Protein AF-A0A960N436-F1 (afdb_monomer_lite)

pLDDT: mean 83.99, std 10.86, range [55.31, 97.88]

Secondary structure (DSSP, 8-state):
--S-EEEEEPS--BEEEEESS-SEEEEEEEEEEEEEEEEEEEEEP--TT-TT-TTTTS-SSEEEEEESSTT-TT-EEEEEE-TTTS---TTSPEEEEEEEEEEEEEEEEEE--SSS-EEEEEEEEEEEETTEETTTT-EEEES----BTTB-GGGGSSSB-SSEEEPPHHHHHHHHHHHHHHHHHHHHHHHHHHHHHHHHHHHHHHHHHHHHHHHHHHHHHHHHHHHHHHHHHHHHHHHHHHHHHHHHHHHHHHHHHHHHHHHHHH--S-HHHHHHHHHHHHHHHHHHHHT-

Structure (mmCIF, N/CA/C/O backbone):
data_AF-A0A960N436-F1
#
_entry.id   AF-A0A960N436-F1
#
loop_
_atom_site.group_PDB
_atom_site.id
_atom_site.type_symbol
_atom_site.label_atom_id
_atom_site.label_alt_id
_atom_site.label_comp_id
_atom_site.label_asym_id
_atom_site.label_entity_id
_atom_site.label_seq_id
_atom_site.pdbx_PDB_ins_code
_atom_site.Cartn_x
_atom_site.Cartn_y
_atom_site.Cartn_z
_atom_site.occupancy
_atom_site.B_iso_or_equiv
_atom_site.auth_seq_id
_atom_site.auth_comp_id
_atom_site.auth_asym_id
_atom_site.auth_atom_id
_atom_site.pdbx_PDB_model_num
ATOM 1 N N . LEU A 1 1 ? -7.273 6.796 -1.783 1.00 55.31 1 LEU A N 1
ATOM 2 C CA . LEU A 1 1 ? -7.804 5.420 -1.661 1.00 55.31 1 LEU A CA 1
ATOM 3 C C . LEU A 1 1 ? -6.714 4.345 -1.768 1.00 55.31 1 LEU A C 1
ATOM 5 O O . LEU A 1 1 ? -7.020 3.203 -1.464 1.00 55.31 1 LEU A O 1
ATOM 9 N N . GLY A 1 2 ? -5.444 4.688 -2.039 1.00 67.06 2 GLY A N 1
ATOM 10 C CA . GLY A 1 2 ? -4.359 3.698 -2.063 1.00 67.06 2 GLY A CA 1
ATOM 11 C C . GLY A 1 2 ? -4.472 2.747 -3.259 1.00 67.06 2 GLY A C 1
ATOM 12 O O . GLY A 1 2 ? -5.394 2.869 -4.064 1.00 67.06 2 GLY A O 1
ATOM 13 N N . TYR A 1 3 ? -3.528 1.819 -3.397 1.00 71.56 3 TYR A N 1
ATOM 14 C CA . TYR A 1 3 ? -3.627 0.723 -4.365 1.00 71.56 3 TYR A CA 1
ATOM 15 C C . TYR A 1 3 ? -4.565 -0.393 -3.855 1.00 71.56 3 TYR A C 1
ATOM 17 O O . TYR A 1 3 ? -4.786 -0.498 -2.643 1.00 71.56 3 TYR A O 1
ATOM 25 N N . PRO A 1 4 ? -5.123 -1.232 -4.752 1.00 73.19 4 PRO A N 1
ATOM 26 C CA . PRO A 1 4 ? -6.010 -2.333 -4.383 1.00 73.19 4 PRO A CA 1
ATOM 27 C C . PRO A 1 4 ? -5.277 -3.436 -3.604 1.00 73.19 4 PRO A C 1
ATOM 29 O O . PRO A 1 4 ? -4.828 -4.428 -4.169 1.00 73.19 4 PRO A O 1
ATOM 32 N N . ALA A 1 5 ? -5.141 -3.260 -2.291 1.00 77.19 5 ALA A N 1
ATOM 33 C CA . ALA A 1 5 ? -4.488 -4.206 -1.391 1.00 77.19 5 ALA A CA 1
ATOM 34 C C . ALA A 1 5 ? -5.465 -5.288 -0.895 1.00 77.19 5 ALA A C 1
ATOM 36 O O . ALA A 1 5 ? -6.514 -4.973 -0.326 1.00 77.19 5 ALA A O 1
ATOM 37 N N . GLY A 1 6 ? -5.089 -6.551 -1.080 1.00 75.38 6 GLY A N 1
ATOM 38 C CA . GLY A 1 6 ? -5.735 -7.723 -0.496 1.00 75.38 6 GLY A CA 1
ATOM 39 C C . GLY A 1 6 ? -5.347 -7.949 0.970 1.00 75.38 6 GLY A C 1
ATOM 40 O O . GLY A 1 6 ? -4.659 -7.139 1.592 1.00 75.38 6 GLY A O 1
ATOM 41 N N . LEU A 1 7 ? -5.808 -9.065 1.539 1.00 76.12 7 LEU A N 1
ATOM 42 C CA . LEU A 1 7 ? -5.601 -9.402 2.957 1.00 76.12 7 LEU A CA 1
ATOM 43 C C . LEU A 1 7 ? -4.295 -10.160 3.228 1.00 76.12 7 LEU A C 1
ATOM 45 O O . LEU A 1 7 ? -3.805 -10.132 4.350 1.00 76.12 7 LEU A O 1
ATOM 49 N N . GLU A 1 8 ? -3.732 -10.823 2.218 1.00 83.56 8 GLU A N 1
ATOM 50 C CA . GLU A 1 8 ? -2.481 -11.571 2.351 1.00 83.56 8 GLU A CA 1
ATOM 51 C C . GLU A 1 8 ? -1.300 -10.608 2.536 1.00 83.56 8 GLU A C 1
ATOM 53 O O . GLU A 1 8 ? -1.118 -9.695 1.727 1.00 83.56 8 GLU A O 1
ATOM 58 N N . GLU A 1 9 ? -0.517 -10.799 3.601 1.00 86.44 9 GLU A N 1
ATOM 59 C CA . GLU A 1 9 ? 0.681 -10.000 3.877 1.00 86.44 9 GLU A CA 1
ATOM 60 C C . GLU A 1 9 ? 1.805 -10.312 2.885 1.00 86.44 9 GLU A C 1
ATOM 62 O O . GLU A 1 9 ? 2.036 -11.463 2.504 1.00 86.44 9 GLU A O 1
ATOM 67 N N . SER A 1 10 ? 2.532 -9.271 2.484 1.00 87.88 10 SER A N 1
ATOM 68 C CA . SER A 1 10 ? 3.677 -9.412 1.596 1.00 87.88 10 SER A CA 1
ATOM 69 C C . SER A 1 10 ? 4.912 -9.890 2.348 1.00 87.88 10 SER A C 1
ATOM 71 O O . SER A 1 10 ? 5.245 -9.399 3.427 1.00 87.88 10 SER A O 1
ATOM 73 N N . LYS A 1 11 ? 5.638 -10.821 1.728 1.00 88.50 11 LYS A N 1
ATOM 74 C CA . LYS A 1 11 ? 6.961 -11.272 2.186 1.00 88.50 11 LYS A CA 1
ATOM 75 C C . LYS A 1 11 ? 8.096 -10.436 1.587 1.00 88.50 11 LYS A C 1
ATOM 77 O O . LYS A 1 11 ? 9.244 -10.584 2.006 1.00 88.50 11 LYS A O 1
ATOM 82 N N . SER A 1 12 ? 7.786 -9.599 0.599 1.00 90.56 12 SER A N 1
ATOM 83 C CA . SER A 1 12 ? 8.724 -8.762 -0.138 1.00 90.56 12 SER A CA 1
ATOM 84 C C . SER A 1 12 ? 8.370 -7.280 0.016 1.00 90.56 12 SER A C 1
ATOM 86 O O . SER A 1 12 ? 7.228 -6.891 0.259 1.00 90.56 12 SER A O 1
ATOM 88 N N . LEU A 1 13 ? 9.379 -6.423 -0.100 1.00 90.25 13 LEU A N 1
ATOM 89 C CA . LEU A 1 13 ? 9.207 -4.970 -0.088 1.00 90.25 13 LEU A CA 1
ATOM 90 C C . LEU A 1 13 ? 9.101 -4.393 -1.506 1.00 90.25 13 LEU A C 1
ATOM 92 O O . LEU A 1 13 ? 8.595 -3.281 -1.665 1.00 90.25 13 LEU A O 1
ATOM 96 N N . GLY A 1 14 ? 9.561 -5.151 -2.504 1.00 92.38 14 GLY A N 1
ATOM 97 C CA . GLY A 1 14 ? 9.625 -4.773 -3.911 1.00 92.38 14 GLY A CA 1
ATOM 98 C C . GLY A 1 14 ? 11.051 -4.806 -4.460 1.00 92.38 14 GLY A C 1
ATOM 99 O O . GLY A 1 14 ? 11.935 -5.505 -3.944 1.00 92.38 14 GLY A O 1
ATOM 100 N N . TYR A 1 15 ? 11.289 -3.998 -5.487 1.00 94.25 15 TYR A N 1
ATOM 101 C CA . TYR A 1 15 ? 12.600 -3.755 -6.080 1.00 94.25 15 TYR A CA 1
ATOM 102 C C . TYR A 1 15 ? 13.159 -2.402 -5.644 1.00 94.25 15 TYR A C 1
ATOM 104 O O . TYR A 1 15 ? 12.448 -1.397 -5.606 1.00 94.25 15 TYR A O 1
ATOM 112 N N . ARG A 1 16 ? 14.464 -2.375 -5.360 1.00 93.44 16 ARG A N 1
ATOM 113 C CA . ARG A 1 16 ? 15.200 -1.162 -5.011 1.00 93.44 16 ARG A CA 1
ATOM 114 C C . ARG A 1 16 ? 16.545 -1.129 -5.716 1.00 93.44 16 ARG A C 1
ATOM 116 O O . ARG A 1 16 ? 17.299 -2.102 -5.690 1.00 93.44 16 ARG A O 1
ATOM 123 N N . CYS A 1 17 ? 16.857 0.025 -6.280 1.00 91.81 17 CYS A N 1
ATOM 124 C CA . CYS A 1 17 ? 18.164 0.371 -6.806 1.00 91.81 17 CYS A CA 1
ATOM 125 C C . CYS A 1 17 ? 18.813 1.398 -5.875 1.00 91.81 17 CYS A C 1
ATOM 127 O O . CYS A 1 17 ? 18.162 2.365 -5.483 1.00 91.81 17 CYS A O 1
ATOM 129 N N . ASP A 1 18 ? 20.092 1.211 -5.556 1.00 89.06 18 ASP A N 1
ATOM 130 C CA . ASP A 1 18 ? 20.911 2.190 -4.838 1.00 89.06 18 ASP A CA 1
ATOM 131 C C . ASP A 1 18 ? 22.285 2.261 -5.507 1.00 89.06 18 ASP A C 1
ATOM 133 O O . ASP A 1 18 ? 23.079 1.327 -5.415 1.00 89.06 18 ASP A O 1
ATOM 137 N N . SER A 1 19 ? 22.535 3.353 -6.228 1.00 86.31 19 SER A N 1
ATOM 138 C CA . SER A 1 19 ? 23.746 3.554 -7.013 1.00 86.31 19 SER A CA 1
ATOM 139 C C . SER A 1 19 ? 24.483 4.814 -6.589 1.00 86.31 19 SER A C 1
ATOM 141 O O . SER A 1 19 ? 23.977 5.923 -6.730 1.00 86.31 19 SER A O 1
ATOM 143 N N . LYS A 1 20 ? 25.736 4.691 -6.146 1.00 80.75 20 LYS A N 1
ATOM 144 C CA . LYS A 1 20 ? 26.499 5.847 -5.630 1.00 80.75 20 LYS A CA 1
ATOM 145 C C . LYS A 1 20 ? 27.031 6.804 -6.704 1.00 80.75 20 LYS A C 1
ATOM 147 O O . LYS A 1 20 ? 27.375 7.933 -6.371 1.00 80.75 20 LYS A O 1
ATOM 152 N N . LYS A 1 21 ? 27.181 6.349 -7.955 1.00 76.75 21 LYS A N 1
ATOM 153 C CA . LYS A 1 21 ? 27.898 7.089 -9.020 1.00 76.75 21 LYS A CA 1
ATOM 154 C C . LYS A 1 21 ? 27.211 7.075 -10.392 1.00 76.75 21 LYS A C 1
ATOM 156 O O . LYS A 1 21 ? 27.819 7.504 -11.368 1.00 76.75 21 LYS A O 1
ATOM 161 N N . ALA A 1 22 ? 25.983 6.574 -10.499 1.00 81.31 22 ALA A N 1
ATOM 162 C CA . ALA A 1 22 ? 25.308 6.464 -11.790 1.00 81.31 22 ALA A CA 1
A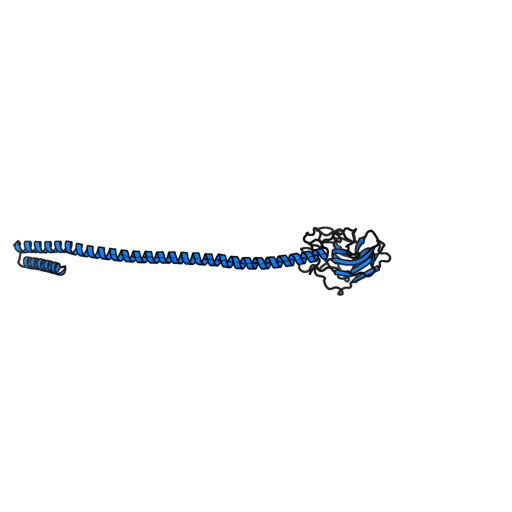TOM 163 C C . ALA A 1 22 ? 24.444 7.690 -12.105 1.00 81.31 22 ALA A C 1
ATOM 165 O O . ALA A 1 22 ? 23.738 8.206 -11.241 1.00 81.31 22 ALA A O 1
ATOM 166 N N . SER A 1 23 ? 24.481 8.140 -13.360 1.00 85.50 23 SER A N 1
ATOM 167 C CA . SER A 1 23 ? 23.589 9.180 -13.893 1.00 85.50 23 SER A CA 1
ATOM 168 C C . SER A 1 23 ? 22.214 8.631 -14.288 1.00 85.50 23 SER A C 1
ATOM 170 O O . SER A 1 23 ? 21.222 9.358 -14.225 1.00 85.50 23 SER A O 1
ATOM 172 N N . SER A 1 24 ? 22.154 7.350 -14.654 1.00 91.94 24 SER A N 1
ATOM 173 C CA . SER A 1 24 ? 20.933 6.622 -14.991 1.00 91.94 24 SER A CA 1
ATOM 174 C C . SER A 1 24 ? 21.062 5.155 -14.597 1.00 91.94 24 SER A C 1
ATOM 176 O O . SER A 1 24 ? 22.179 4.636 -14.523 1.00 91.94 24 SER A O 1
ATOM 178 N N . ARG A 1 25 ? 19.928 4.512 -14.317 1.00 94.75 25 ARG A N 1
ATOM 179 C CA . ARG A 1 25 ? 19.814 3.067 -14.090 1.00 94.75 25 ARG A CA 1
ATOM 180 C C . ARG A 1 25 ? 18.497 2.571 -14.651 1.00 94.75 25 ARG A C 1
ATOM 182 O O . ARG A 1 25 ? 17.498 3.292 -14.607 1.00 94.75 25 ARG A O 1
ATOM 189 N N . TRP A 1 26 ? 18.486 1.336 -15.136 1.00 95.69 26 TRP A N 1
ATOM 190 C CA . TRP A 1 26 ? 17.270 0.721 -15.649 1.00 95.69 26 TRP A CA 1
ATOM 191 C C . TRP A 1 26 ? 16.958 -0.635 -15.026 1.00 95.69 26 TRP A C 1
ATOM 193 O O . TRP A 1 26 ? 17.837 -1.381 -14.581 1.00 95.69 26 TRP A O 1
ATOM 203 N N . VAL A 1 27 ? 15.664 -0.942 -15.051 1.00 96.69 27 VAL A N 1
ATOM 204 C CA . VAL A 1 27 ? 15.090 -2.257 -14.784 1.00 96.69 27 VAL A CA 1
ATOM 205 C C . VAL A 1 27 ? 14.169 -2.632 -15.941 1.00 96.69 27 VAL A C 1
ATOM 207 O O . VAL A 1 27 ? 13.498 -1.779 -16.520 1.00 96.69 27 VAL A O 1
ATOM 210 N N . GLN A 1 28 ? 14.186 -3.898 -16.329 1.00 97.25 28 GLN A N 1
ATOM 211 C CA . GLN A 1 28 ? 13.532 -4.416 -17.519 1.00 97.25 28 GLN A CA 1
ATOM 212 C C . GLN A 1 28 ? 12.811 -5.721 -17.211 1.00 97.25 28 GLN A C 1
ATOM 214 O O . GLN A 1 28 ? 13.330 -6.585 -16.505 1.00 97.25 28 GLN A O 1
ATOM 219 N N . ILE A 1 29 ? 11.630 -5.865 -17.796 1.00 97.88 29 ILE A N 1
ATOM 220 C CA . ILE A 1 29 ? 10.798 -7.062 -17.741 1.00 97.88 29 ILE A CA 1
ATOM 221 C C . ILE A 1 29 ? 10.825 -7.706 -19.131 1.00 97.88 29 ILE A C 1
ATOM 223 O O . ILE A 1 29 ? 10.637 -7.021 -20.138 1.00 97.88 29 ILE A O 1
ATOM 227 N N . ASP A 1 30 ? 11.096 -9.009 -19.189 1.00 97.38 30 ASP A N 1
ATOM 228 C CA . ASP A 1 30 ? 10.956 -9.837 -20.393 1.00 97.38 30 ASP A CA 1
ATOM 229 C C . ASP A 1 30 ? 9.595 -10.539 -20.353 1.00 97.38 30 ASP A C 1
ATOM 231 O O . ASP A 1 30 ? 9.395 -11.432 -19.528 1.00 97.38 30 ASP A O 1
ATOM 235 N N . LEU A 1 31 ? 8.670 -10.141 -21.231 1.00 96.44 31 LEU A N 1
ATOM 236 C CA . LEU A 1 31 ? 7.335 -10.743 -21.344 1.00 96.44 31 LEU A CA 1
ATOM 237 C C . LEU A 1 31 ? 7.351 -12.117 -22.038 1.00 96.44 31 LEU A C 1
ATOM 239 O O . LEU A 1 31 ? 6.304 -12.748 -22.150 1.00 96.44 31 LEU A O 1
ATOM 243 N N . GLU A 1 32 ? 8.532 -12.596 -22.451 1.00 96.06 32 GLU A N 1
ATOM 244 C CA . GLU A 1 32 ? 8.818 -13.853 -23.164 1.00 96.06 32 GLU A CA 1
ATOM 245 C C . GLU A 1 32 ? 8.400 -13.859 -24.640 1.00 96.06 32 GLU A C 1
ATOM 247 O O . GLU A 1 32 ? 9.133 -14.397 -25.473 1.00 96.06 32 GLU A O 1
ATOM 252 N N . GLU A 1 33 ? 7.301 -13.193 -24.982 1.00 94.62 33 GLU A N 1
ATOM 253 C CA . GLU A 1 33 ? 6.805 -13.033 -26.350 1.00 94.62 33 GLU A CA 1
ATOM 254 C C . GLU A 1 33 ? 6.349 -11.594 -26.634 1.00 94.62 33 GLU A C 1
ATOM 256 O O . GLU A 1 33 ? 6.055 -10.826 -25.717 1.00 94.62 33 GLU A O 1
ATOM 261 N N . SER A 1 34 ? 6.328 -11.220 -27.915 1.00 95.94 34 SER A N 1
ATOM 262 C CA . SER A 1 34 ? 5.851 -9.909 -28.363 1.00 95.94 34 SER A CA 1
ATOM 263 C C . SER A 1 34 ? 4.329 -9.873 -28.356 1.00 95.94 34 SER A C 1
ATOM 265 O O . SER A 1 34 ? 3.677 -10.694 -29.004 1.00 95.94 34 SER A O 1
ATOM 267 N N . MET A 1 35 ? 3.755 -8.915 -27.636 1.00 95.88 35 MET A N 1
ATOM 268 C CA . MET A 1 35 ? 2.313 -8.842 -27.411 1.00 95.88 35 MET A CA 1
ATOM 269 C C . MET A 1 35 ? 1.824 -7.389 -27.342 1.00 95.88 35 MET A C 1
ATOM 271 O O . MET A 1 35 ? 2.628 -6.479 -27.113 1.00 95.88 35 MET A O 1
ATOM 275 N N . PRO A 1 36 ? 0.515 -7.140 -27.543 1.00 96.19 36 PRO A N 1
ATOM 276 C CA . PRO A 1 36 ? -0.057 -5.819 -27.321 1.00 96.19 36 PRO A CA 1
ATOM 277 C C . PRO A 1 36 ? -0.007 -5.444 -25.836 1.00 96.19 36 PRO A C 1
ATOM 279 O O . PRO A 1 36 ? -0.309 -6.260 -24.964 1.00 96.19 36 PRO A O 1
ATOM 282 N N . ILE A 1 37 ? 0.335 -4.190 -25.556 1.00 96.44 37 ILE A N 1
ATOM 283 C CA . ILE A 1 37 ? 0.424 -3.610 -24.216 1.00 96.44 37 ILE A CA 1
ATOM 284 C C . ILE A 1 37 ? -0.509 -2.403 -24.178 1.00 96.44 37 ILE A C 1
ATOM 286 O O . ILE A 1 37 ? -0.322 -1.441 -24.922 1.00 96.44 37 ILE A O 1
ATOM 290 N N . SER A 1 38 ? -1.521 -2.462 -23.315 1.00 94.81 38 SER A N 1
ATOM 291 C CA . SER A 1 38 ? -2.551 -1.428 -23.188 1.00 94.81 38 SER A CA 1
ATOM 292 C C . SER A 1 38 ? -2.274 -0.452 -22.050 1.00 94.81 38 SER A C 1
ATOM 294 O O . SER A 1 38 ? -2.711 0.697 -22.106 1.00 94.81 38 SER A O 1
ATOM 296 N N . GLU A 1 39 ? -1.578 -0.889 -20.998 1.00 94.81 39 GLU A N 1
ATOM 297 C CA . GLU A 1 39 ? -1.379 -0.080 -19.799 1.00 94.81 39 GLU A CA 1
ATOM 298 C C . GLU A 1 39 ? -0.162 -0.544 -18.990 1.00 94.81 39 GLU A C 1
ATOM 300 O O . GLU A 1 39 ? 0.114 -1.737 -18.872 1.00 94.81 39 GLU A O 1
ATOM 305 N N . ILE A 1 40 ? 0.553 0.406 -18.389 1.00 96.06 40 ILE A N 1
ATOM 306 C CA . ILE A 1 40 ? 1.612 0.135 -17.412 1.00 96.06 40 ILE A CA 1
ATOM 307 C C . ILE A 1 40 ? 1.256 0.815 -16.094 1.00 96.06 40 ILE A C 1
ATOM 309 O O . ILE A 1 40 ? 0.903 1.996 -16.065 1.00 96.06 40 ILE A O 1
ATOM 313 N N . ARG A 1 41 ? 1.385 0.080 -14.986 1.00 95.25 41 ARG A N 1
ATOM 314 C CA . ARG A 1 41 ? 1.192 0.610 -13.630 1.00 95.25 41 ARG A CA 1
ATOM 315 C C . ARG A 1 41 ? 2.476 0.513 -12.831 1.00 95.25 41 ARG A C 1
ATOM 317 O O . ARG A 1 41 ? 3.084 -0.551 -12.757 1.00 95.25 41 ARG A O 1
ATOM 324 N N . LEU A 1 42 ? 2.843 1.605 -12.174 1.00 94.62 42 LEU A N 1
ATOM 325 C CA . LEU A 1 42 ? 3.938 1.645 -11.211 1.00 94.62 42 LEU A CA 1
ATOM 326 C C . LEU A 1 42 ? 3.355 1.767 -9.805 1.00 94.62 42 LEU A C 1
ATOM 328 O O . LEU A 1 42 ? 2.627 2.719 -9.510 1.00 94.62 42 LEU A O 1
ATOM 332 N N . ILE A 1 43 ? 3.673 0.811 -8.937 1.00 93.00 43 ILE A N 1
ATOM 333 C CA . ILE A 1 43 ? 3.240 0.812 -7.540 1.00 93.00 43 ILE A CA 1
ATOM 334 C C . ILE A 1 43 ? 4.394 1.334 -6.675 1.00 93.00 43 ILE A C 1
ATOM 336 O O . ILE A 1 43 ? 5.467 0.721 -6.658 1.00 93.00 43 ILE A O 1
ATOM 340 N N . PRO A 1 44 ? 4.212 2.452 -5.949 1.00 92.06 44 PRO A N 1
ATOM 341 C CA . PRO A 1 44 ? 5.241 2.969 -5.056 1.00 92.06 44 PRO A CA 1
ATOM 342 C C . PRO A 1 44 ? 5.598 1.969 -3.956 1.00 92.06 44 PRO A C 1
ATOM 344 O O . PRO A 1 44 ? 4.717 1.317 -3.388 1.00 92.06 44 PRO A O 1
ATOM 347 N N . ALA A 1 45 ? 6.887 1.877 -3.629 1.00 90.56 45 ALA A N 1
ATOM 348 C CA . ALA A 1 45 ? 7.329 1.117 -2.470 1.00 90.56 45 ALA A CA 1
ATOM 349 C C . ALA A 1 45 ? 6.851 1.788 -1.173 1.00 90.56 45 ALA A C 1
ATOM 351 O O . ALA A 1 45 ? 6.991 2.991 -1.001 1.00 90.56 45 ALA A O 1
ATOM 352 N N . ASN A 1 46 ? 6.295 1.016 -0.243 1.00 86.94 46 ASN A N 1
ATOM 353 C CA . ASN A 1 46 ? 5.857 1.497 1.071 1.00 86.94 46 ASN A CA 1
ATOM 354 C C . ASN A 1 46 ? 6.276 0.509 2.174 1.00 86.94 46 ASN A C 1
ATOM 356 O O . ASN A 1 46 ? 5.418 -0.148 2.787 1.00 86.94 46 ASN A O 1
ATOM 360 N N . PRO A 1 47 ? 7.591 0.351 2.414 1.00 82.31 47 PRO A N 1
ATOM 361 C CA . PRO A 1 47 ? 8.072 -0.532 3.461 1.00 82.31 47 PRO A CA 1
ATOM 362 C C . PRO A 1 47 ? 7.617 -0.019 4.843 1.00 82.31 47 PRO A C 1
ATOM 364 O O . PRO A 1 47 ? 7.435 1.188 5.023 1.00 82.31 47 PRO A O 1
ATOM 367 N N . PRO A 1 48 ? 7.451 -0.896 5.852 1.00 72.19 48 PRO A N 1
ATOM 368 C CA . PRO A 1 48 ? 6.933 -0.515 7.173 1.00 72.19 48 PRO A CA 1
ATOM 369 C C . PRO A 1 48 ? 7.690 0.637 7.860 1.00 72.19 48 PRO A C 1
ATOM 371 O O . PRO A 1 48 ? 7.093 1.389 8.624 1.00 72.19 48 PRO A O 1
ATOM 374 N N . GLY A 1 49 ? 8.984 0.805 7.557 1.00 68.56 49 GLY A N 1
ATOM 375 C CA . GLY A 1 49 ? 9.831 1.880 8.081 1.00 68.56 49 GLY A CA 1
ATOM 376 C C . GLY A 1 49 ? 9.774 3.217 7.327 1.00 68.56 49 GLY A C 1
ATOM 377 O O . GLY A 1 49 ? 10.429 4.156 7.760 1.00 68.56 49 GLY A O 1
ATOM 378 N N . ALA A 1 50 ? 9.015 3.345 6.230 1.00 63.44 50 ALA A N 1
ATOM 379 C CA . ALA A 1 50 ? 8.982 4.559 5.393 1.00 63.44 50 ALA A CA 1
ATOM 380 C C . ALA A 1 50 ? 8.140 5.725 5.960 1.00 63.44 50 ALA A C 1
ATOM 382 O O . ALA A 1 50 ? 7.762 6.642 5.234 1.00 63.44 50 ALA A O 1
ATOM 383 N N . VAL A 1 51 ? 7.817 5.714 7.255 1.00 57.66 51 VAL A N 1
ATOM 384 C CA . VAL A 1 51 ? 7.094 6.815 7.913 1.00 57.66 51 VAL A CA 1
ATOM 385 C C . VAL A 1 51 ? 8.036 8.029 7.991 1.00 57.66 51 VAL A C 1
ATOM 387 O O . VAL A 1 51 ? 9.153 7.867 8.479 1.00 57.66 51 VAL A O 1
ATOM 390 N N . PRO A 1 52 ? 7.644 9.233 7.526 1.00 60.22 52 PRO A N 1
ATOM 391 C CA . PRO A 1 52 ? 6.276 9.708 7.297 1.00 60.22 52 PRO A CA 1
ATOM 392 C C . PRO A 1 52 ? 5.787 9.718 5.835 1.00 60.22 52 PRO A C 1
ATOM 394 O O . PRO A 1 52 ? 4.602 9.972 5.625 1.00 60.22 52 PRO A O 1
ATOM 397 N N . ASP A 1 53 ? 6.638 9.456 4.836 1.00 64.44 53 ASP A N 1
ATOM 398 C CA . ASP A 1 53 ? 6.282 9.556 3.410 1.00 64.44 53 ASP A CA 1
ATOM 399 C C . ASP A 1 53 ? 6.790 8.336 2.606 1.00 64.44 53 ASP A C 1
ATOM 401 O O . ASP A 1 53 ? 7.987 8.242 2.323 1.00 64.44 53 ASP A O 1
ATOM 405 N N . PRO A 1 54 ? 5.896 7.426 2.171 1.00 62.50 54 PRO A N 1
ATOM 406 C CA . PRO A 1 54 ? 6.262 6.260 1.368 1.00 62.50 54 PRO A CA 1
ATOM 407 C C . PRO A 1 54 ? 6.806 6.621 -0.024 1.00 62.50 54 PRO A C 1
ATOM 409 O O . PRO A 1 54 ? 7.406 5.786 -0.685 1.00 62.50 54 PRO A O 1
ATOM 412 N N . THR A 1 55 ? 6.658 7.867 -0.485 1.00 64.00 55 THR A N 1
ATOM 413 C CA . THR A 1 55 ? 7.131 8.282 -1.817 1.00 64.00 55 THR A CA 1
ATOM 414 C C . THR A 1 55 ? 8.587 8.719 -1.878 1.00 64.00 55 THR A C 1
ATOM 416 O O . THR A 1 55 ? 9.027 9.156 -2.941 1.00 64.00 55 THR A O 1
ATOM 419 N N . LEU A 1 56 ? 9.338 8.625 -0.774 1.00 70.19 56 LEU A N 1
ATOM 420 C CA . LEU A 1 56 ? 10.705 9.152 -0.704 1.00 70.19 56 LEU A CA 1
ATOM 421 C C . LEU A 1 56 ? 11.610 8.600 -1.819 1.00 70.19 56 LEU A C 1
ATOM 423 O O . LEU A 1 56 ? 12.415 9.341 -2.373 1.00 70.19 56 LEU A O 1
ATOM 427 N N . GLU A 1 57 ? 11.432 7.326 -2.172 1.00 83.06 57 GLU A N 1
ATOM 428 C CA . GLU A 1 57 ? 12.233 6.632 -3.186 1.00 83.06 57 GLU A CA 1
ATOM 429 C C . GLU A 1 57 ? 11.472 6.405 -4.507 1.00 83.06 57 GLU A C 1
ATOM 431 O O . GLU A 1 57 ? 11.968 5.710 -5.391 1.00 83.06 57 GLU A O 1
ATOM 436 N N . PHE A 1 58 ? 10.276 6.981 -4.688 1.00 90.06 58 PHE A N 1
ATOM 437 C CA . PHE A 1 58 ? 9.580 6.879 -5.974 1.00 90.06 58 PHE A CA 1
ATOM 438 C C . PHE A 1 58 ? 10.259 7.789 -7.016 1.00 90.06 58 PHE A C 1
ATOM 440 O O . PHE A 1 58 ? 10.464 8.979 -6.743 1.00 90.06 58 PHE A O 1
ATOM 447 N N . PRO A 1 59 ? 10.590 7.287 -8.222 1.00 90.50 59 PRO A N 1
ATOM 448 C CA . PRO A 1 59 ? 11.303 8.084 -9.213 1.00 90.50 59 PRO A CA 1
ATOM 449 C C . PRO A 1 59 ? 10.430 9.237 -9.735 1.00 90.50 59 PRO A C 1
ATOM 451 O O . PRO A 1 59 ? 9.302 9.034 -10.174 1.00 90.50 59 PRO A O 1
ATOM 454 N N . GLN A 1 60 ? 10.966 10.462 -9.728 1.00 88.50 60 GLN A N 1
ATOM 455 C CA . GLN A 1 60 ? 10.279 11.660 -10.253 1.00 88.50 60 GLN A CA 1
ATOM 456 C C . GLN A 1 60 ? 10.729 12.060 -11.665 1.00 88.50 60 GLN A C 1
ATOM 458 O O . GLN A 1 60 ? 10.175 12.983 -12.260 1.00 88.50 60 GLN A O 1
ATOM 463 N N . GLN A 1 61 ? 11.746 11.381 -12.193 1.00 91.56 61 GLN A N 1
ATOM 464 C CA . GLN A 1 61 ? 12.225 11.519 -13.561 1.00 91.56 61 GLN A CA 1
ATOM 465 C C . GLN A 1 61 ? 12.554 10.135 -14.091 1.00 91.56 61 GLN A C 1
ATOM 467 O O . GLN A 1 61 ? 13.469 9.468 -13.607 1.00 91.56 61 GLN A O 1
ATOM 472 N N . PHE A 1 62 ? 11.782 9.693 -15.069 1.00 94.94 62 PHE A N 1
ATOM 473 C CA . PHE A 1 62 ? 11.968 8.386 -15.669 1.00 94.94 62 PHE A CA 1
ATOM 474 C C . PHE A 1 62 ? 11.316 8.334 -17.040 1.00 94.94 62 PHE A C 1
ATOM 476 O O . PHE A 1 62 ? 10.490 9.175 -17.411 1.00 94.94 62 PHE A O 1
ATOM 483 N N . ARG A 1 63 ? 11.673 7.302 -17.786 1.00 96.12 63 ARG A N 1
ATOM 484 C CA . ARG A 1 63 ? 11.006 6.938 -19.026 1.00 96.12 63 ARG A CA 1
ATOM 485 C C . ARG A 1 63 ? 10.729 5.449 -19.057 1.00 96.12 63 ARG A C 1
ATOM 487 O O . ARG A 1 63 ? 11.477 4.670 -18.468 1.00 96.12 63 ARG A O 1
ATOM 494 N N . VAL A 1 64 ? 9.653 5.085 -19.735 1.00 97.19 64 VAL A N 1
ATOM 495 C CA . VAL A 1 64 ? 9.306 3.695 -20.007 1.00 97.19 64 VAL A CA 1
ATOM 496 C C . VAL A 1 64 ? 9.356 3.479 -21.506 1.00 97.19 64 VAL A C 1
ATOM 498 O O . VAL A 1 64 ? 8.857 4.299 -22.279 1.00 97.19 64 VAL A O 1
ATOM 501 N N . GLU A 1 65 ? 9.991 2.386 -21.892 1.00 97.25 65 GLU A N 1
ATOM 502 C CA . GLU A 1 65 ? 10.270 2.018 -23.271 1.00 97.25 65 GLU A CA 1
ATOM 503 C C . GLU A 1 65 ? 9.821 0.587 -23.530 1.00 97.25 65 GLU A C 1
ATOM 505 O O . GLU A 1 65 ? 9.964 -0.277 -22.658 1.00 97.25 65 GLU A O 1
ATOM 510 N N . ILE A 1 66 ? 9.304 0.348 -24.733 1.00 97.06 66 ILE A N 1
ATOM 511 C CA . ILE A 1 66 ? 8.889 -0.972 -25.203 1.00 97.06 66 ILE A CA 1
ATOM 512 C C . ILE A 1 66 ? 9.740 -1.351 -26.417 1.00 97.06 66 ILE A C 1
ATOM 514 O O . ILE A 1 66 ? 9.979 -0.526 -27.293 1.00 97.06 66 ILE A O 1
ATOM 518 N N . SER A 1 67 ? 10.224 -2.588 -26.480 1.00 96.38 67 SER A N 1
ATOM 519 C CA . SER A 1 67 ? 10.983 -3.093 -27.632 1.00 96.38 67 SER A CA 1
ATOM 520 C C . SER A 1 67 ? 10.787 -4.593 -27.810 1.00 96.38 67 SER A C 1
ATOM 522 O O . SER A 1 67 ? 10.503 -5.312 -26.857 1.00 96.38 67 SER A O 1
ATOM 524 N N . ASP A 1 68 ? 11.015 -5.096 -29.019 1.00 95.62 68 ASP A N 1
ATOM 525 C CA . ASP A 1 68 ? 11.135 -6.534 -29.282 1.00 95.62 68 ASP A CA 1
ATOM 526 C C . ASP A 1 68 ? 12.542 -7.083 -29.016 1.00 95.62 68 ASP A C 1
ATOM 528 O O . ASP A 1 68 ? 12.737 -8.296 -28.944 1.00 95.62 68 ASP A O 1
ATOM 532 N N . SER A 1 69 ? 13.537 -6.207 -28.846 1.00 93.62 69 SER A N 1
ATOM 533 C CA . SER A 1 69 ? 14.925 -6.605 -28.610 1.00 93.62 69 SER A CA 1
ATOM 534 C C . SER A 1 69 ? 15.352 -6.363 -27.155 1.00 93.62 69 SER A C 1
ATOM 536 O O . SER A 1 69 ? 15.091 -5.291 -26.606 1.00 93.62 69 SER A O 1
ATOM 538 N N . PRO A 1 70 ? 16.079 -7.305 -26.519 1.00 92.62 70 PRO A N 1
ATOM 539 C CA . PRO A 1 70 ? 16.483 -7.185 -25.114 1.00 92.62 70 PRO A CA 1
ATOM 540 C C . PRO A 1 70 ? 17.451 -6.027 -24.851 1.00 92.62 70 PRO A C 1
ATOM 542 O O . PRO A 1 70 ? 17.555 -5.555 -23.719 1.00 92.62 70 PRO A O 1
ATOM 545 N N . ASP A 1 71 ? 18.169 -5.580 -25.878 1.00 91.38 71 ASP A N 1
ATOM 546 C CA . ASP A 1 71 ? 19.095 -4.454 -25.831 1.00 91.38 71 ASP A CA 1
ATOM 547 C C . ASP A 1 71 ? 18.431 -3.105 -26.150 1.00 91.38 71 ASP A C 1
ATOM 549 O O . ASP A 1 71 ? 19.117 -2.087 -26.163 1.00 91.38 71 ASP A O 1
ATOM 553 N N . MET A 1 72 ? 17.103 -3.080 -26.328 1.00 90.88 72 MET A N 1
ATOM 554 C CA . MET A 1 72 ? 16.311 -1.877 -26.620 1.00 90.88 72 MET A CA 1
ATOM 555 C C . MET A 1 72 ? 16.690 -1.179 -27.934 1.00 90.88 72 MET A C 1
ATOM 557 O O . MET A 1 72 ? 16.507 0.029 -28.094 1.00 90.88 72 MET A O 1
ATOM 561 N N . ARG A 1 73 ? 17.184 -1.936 -28.923 1.00 85.38 73 ARG A N 1
ATOM 562 C CA . ARG A 1 73 ? 17.296 -1.427 -30.298 1.00 85.38 73 ARG A CA 1
ATOM 563 C C . ARG A 1 73 ? 15.902 -1.091 -30.824 1.00 85.38 73 ARG A C 1
ATOM 565 O O . ARG A 1 73 ? 15.008 -1.927 -30.757 1.00 85.38 73 ARG A O 1
ATOM 572 N N . GLN A 1 74 ? 15.744 0.119 -31.363 1.00 86.62 74 GLN A N 1
ATOM 573 C CA . GLN A 1 74 ? 14.467 0.623 -31.894 1.00 86.62 74 GLN A CA 1
ATOM 574 C C . GLN A 1 74 ? 13.331 0.623 -30.856 1.00 86.62 74 GLN A C 1
ATOM 576 O O . GLN A 1 74 ? 12.179 0.381 -31.195 1.00 86.62 74 GLN A O 1
ATOM 581 N N . ALA A 1 75 ? 13.659 0.859 -29.584 1.00 92.38 75 ALA A N 1
ATOM 582 C CA . ALA A 1 75 ? 12.649 0.966 -28.545 1.00 92.38 75 ALA A CA 1
ATOM 583 C C . ALA A 1 75 ? 11.704 2.153 -28.787 1.00 92.38 75 ALA A C 1
ATOM 585 O O . ALA A 1 75 ? 12.152 3.259 -29.105 1.00 92.38 75 ALA A O 1
ATOM 586 N N . ASP A 1 76 ? 10.408 1.918 -28.599 1.00 92.31 76 ASP A N 1
ATOM 587 C CA . ASP A 1 76 ? 9.374 2.942 -28.644 1.00 92.31 76 ASP A CA 1
ATOM 588 C C . ASP A 1 76 ? 9.187 3.555 -27.245 1.00 92.31 76 ASP A C 1
ATOM 590 O O . ASP A 1 76 ? 8.867 2.841 -26.281 1.00 92.31 76 ASP A O 1
ATOM 594 N N . PRO A 1 77 ? 9.429 4.865 -27.073 1.00 93.81 77 PRO A N 1
ATOM 595 C CA . PRO A 1 77 ? 9.252 5.519 -25.790 1.00 93.81 77 PRO A CA 1
ATOM 596 C C . PRO A 1 77 ? 7.786 5.854 -25.521 1.00 93.81 77 PRO A C 1
ATOM 598 O O . PRO A 1 77 ? 7.278 6.899 -25.923 1.00 93.81 77 PRO A O 1
ATOM 601 N N . VAL A 1 78 ? 7.138 4.998 -24.740 1.00 95.12 78 VAL A N 1
ATOM 602 C CA . VAL A 1 78 ? 5.709 5.104 -24.417 1.00 95.12 78 VAL A CA 1
ATOM 603 C C . VAL A 1 78 ? 5.398 6.055 -23.263 1.00 95.12 78 VAL A C 1
ATOM 605 O O . VAL A 1 78 ? 4.313 6.628 -23.205 1.00 95.12 78 VAL A O 1
ATOM 608 N N . VAL A 1 79 ? 6.342 6.258 -22.338 1.00 95.00 79 VAL A N 1
ATOM 609 C CA . VAL A 1 79 ? 6.176 7.186 -21.209 1.00 95.00 79 VAL A CA 1
ATOM 610 C C . VAL A 1 79 ? 7.453 7.986 -21.013 1.00 95.00 79 VAL A C 1
ATOM 612 O O . VAL A 1 79 ? 8.551 7.433 -20.975 1.00 95.00 79 VAL A O 1
ATOM 615 N N . LYS A 1 80 ? 7.313 9.297 -20.814 1.00 94.81 80 LYS A N 1
ATOM 616 C CA . LYS A 1 80 ? 8.400 10.176 -20.376 1.00 94.81 80 LYS A CA 1
ATOM 617 C C . LYS A 1 80 ? 7.880 11.127 -19.309 1.00 94.81 80 LYS A C 1
ATOM 619 O O . LYS A 1 80 ? 6.989 11.929 -19.577 1.00 94.81 80 LYS A O 1
ATOM 624 N N . VAL A 1 81 ? 8.464 11.040 -18.120 1.00 93.44 81 VAL A N 1
ATOM 625 C CA . VAL A 1 81 ? 8.154 11.896 -16.978 1.00 93.44 81 VAL A CA 1
ATOM 626 C C . VAL A 1 81 ? 9.362 12.764 -16.676 1.00 93.44 81 VAL A C 1
ATOM 628 O O . VAL A 1 81 ? 10.465 12.260 -16.450 1.00 93.44 81 VAL A O 1
ATOM 631 N N . VAL A 1 82 ? 9.145 14.076 -16.648 1.00 90.50 82 VAL A N 1
ATOM 632 C CA . VAL A 1 82 ? 10.151 15.050 -16.213 1.00 90.50 82 VAL A CA 1
ATOM 633 C C . VAL A 1 82 ? 9.865 15.547 -14.789 1.00 90.50 82 VAL A C 1
ATOM 635 O O . VAL A 1 82 ? 8.716 15.500 -14.341 1.00 90.50 82 VAL A O 1
ATOM 638 N N . PRO A 1 83 ? 10.874 16.068 -14.062 1.00 85.50 83 PRO A N 1
ATOM 639 C CA . PRO A 1 83 ? 10.671 16.555 -12.701 1.00 85.50 83 PRO A CA 1
ATOM 640 C C . PRO A 1 83 ? 9.579 17.621 -12.608 1.00 85.50 83 PRO A C 1
ATOM 642 O O . PRO A 1 83 ? 9.587 18.590 -13.368 1.00 85.50 83 PRO A O 1
ATOM 645 N N . GLY A 1 84 ? 8.677 17.452 -11.642 1.00 82.94 84 GLY A N 1
ATOM 646 C CA . GLY A 1 84 ? 7.539 18.343 -11.404 1.00 82.94 84 GLY A CA 1
ATOM 647 C C . GLY A 1 84 ? 6.296 18.038 -12.246 1.00 82.94 84 GLY A C 1
ATOM 648 O O . GLY A 1 84 ? 5.246 18.608 -11.971 1.00 82.94 84 GLY A O 1
ATOM 649 N N . GLN A 1 85 ? 6.379 17.131 -13.228 1.00 87.19 85 GLN A N 1
ATOM 650 C CA . GLN A 1 85 ? 5.226 16.737 -14.046 1.00 87.19 85 GLN A CA 1
ATOM 651 C C . GLN A 1 85 ? 4.261 15.817 -13.290 1.00 87.19 85 GLN A C 1
ATOM 653 O O . GLN A 1 85 ? 3.051 15.904 -13.485 1.00 87.19 85 GLN A O 1
ATOM 658 N N . LEU A 1 86 ? 4.789 14.938 -12.433 1.00 85.06 86 LEU A N 1
ATOM 659 C CA . LEU A 1 86 ? 3.983 14.075 -11.577 1.00 85.06 86 LEU A CA 1
ATOM 660 C C . LEU A 1 86 ? 4.025 14.566 -10.127 1.00 85.06 86 LEU A C 1
ATOM 662 O O . LEU A 1 86 ? 5.120 14.733 -9.578 1.00 85.06 86 LEU A O 1
ATOM 666 N N . PRO A 1 87 ? 2.863 14.764 -9.475 1.00 84.50 87 PRO A N 1
ATOM 667 C CA . PRO A 1 87 ? 2.831 14.934 -8.032 1.00 84.50 87 PRO A CA 1
ATOM 668 C C . PRO A 1 87 ? 3.300 13.643 -7.352 1.00 84.50 87 PRO A C 1
ATOM 670 O O . PRO A 1 87 ? 3.203 12.549 -7.912 1.00 84.50 87 PRO A O 1
ATOM 673 N N . LYS A 1 88 ? 3.777 13.759 -6.110 1.00 82.56 88 LYS A N 1
ATOM 674 C CA . LYS A 1 88 ? 4.120 12.590 -5.295 1.00 82.56 88 LYS A CA 1
ATOM 675 C C . LYS A 1 88 ? 2.899 11.661 -5.176 1.00 82.56 88 LYS A C 1
ATOM 677 O O . LYS A 1 88 ? 1.863 12.110 -4.683 1.00 82.56 88 LYS A O 1
ATOM 682 N N . PRO A 1 89 ? 2.994 10.381 -5.578 1.00 83.06 89 PRO A N 1
ATOM 683 C CA . PRO A 1 89 ? 1.817 9.516 -5.709 1.00 83.06 89 PRO A CA 1
ATOM 684 C C . PRO A 1 89 ? 1.205 9.055 -4.375 1.00 83.06 89 PRO A C 1
ATOM 686 O O . PRO A 1 89 ? 0.119 8.472 -4.347 1.00 83.06 89 PRO A O 1
ATOM 689 N N . GLY A 1 90 ? 1.871 9.308 -3.249 1.00 83.75 90 GLY A N 1
ATOM 690 C CA . GLY A 1 90 ? 1.549 8.711 -1.958 1.00 83.75 90 GLY A CA 1
ATOM 691 C C . GLY A 1 90 ? 1.594 7.184 -2.043 1.00 83.75 90 GLY A C 1
ATOM 692 O O . GLY A 1 90 ? 2.544 6.598 -2.549 1.00 83.75 90 GLY A O 1
ATOM 693 N N . ASN A 1 91 ? 0.508 6.553 -1.599 1.00 80.62 91 ASN A N 1
ATOM 694 C CA . ASN A 1 91 ? 0.281 5.110 -1.723 1.00 80.62 91 ASN A CA 1
ATOM 695 C C . ASN A 1 91 ? -0.546 4.730 -2.960 1.00 80.62 91 ASN A C 1
ATOM 697 O O . ASN A 1 91 ? -1.111 3.640 -2.994 1.00 80.62 91 ASN A O 1
ATOM 701 N N . ASN A 1 92 ? -0.724 5.625 -3.932 1.00 83.69 92 ASN A N 1
ATOM 702 C CA . ASN A 1 92 ? -1.548 5.332 -5.103 1.00 83.69 92 ASN A CA 1
ATOM 703 C C . ASN A 1 92 ? -0.689 4.761 -6.238 1.00 83.6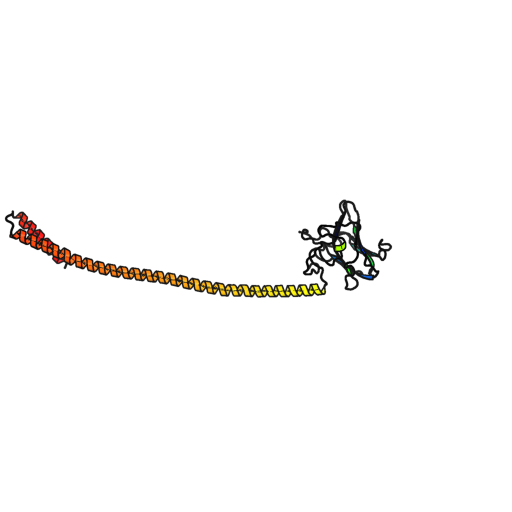9 92 ASN A C 1
ATOM 705 O O . ASN A 1 92 ? 0.462 5.154 -6.417 1.00 83.69 92 ASN A O 1
ATOM 709 N N . ALA A 1 93 ? -1.275 3.852 -7.016 1.00 88.75 93 ALA A N 1
ATOM 710 C CA . ALA A 1 93 ? -0.680 3.392 -8.263 1.00 88.75 93 ALA A CA 1
ATOM 711 C C . ALA A 1 93 ? -0.580 4.555 -9.262 1.00 88.75 93 ALA A C 1
ATOM 713 O O . ALA A 1 93 ? -1.530 5.328 -9.408 1.00 88.75 93 ALA A O 1
ATOM 714 N N . VAL A 1 94 ? 0.544 4.656 -9.970 1.00 91.19 94 VAL A N 1
ATOM 715 C CA . VAL A 1 94 ? 0.700 5.574 -11.104 1.00 91.19 94 VAL A CA 1
ATOM 716 C C . VAL A 1 94 ? 0.415 4.794 -12.377 1.00 91.19 94 VAL A C 1
ATOM 718 O O . VAL A 1 94 ? 1.097 3.812 -12.661 1.00 91.19 94 VAL A O 1
ATOM 721 N N . ILE A 1 95 ? -0.616 5.205 -13.110 1.00 92.19 95 ILE A N 1
ATOM 722 C CA . ILE A 1 95 ? -1.171 4.456 -14.239 1.00 92.19 95 ILE A CA 1
ATOM 723 C C . ILE A 1 95 ? -0.892 5.213 -15.536 1.00 92.19 95 ILE A C 1
ATOM 725 O O . ILE A 1 95 ? -1.194 6.403 -15.635 1.00 92.19 95 ILE A O 1
ATOM 729 N N . PHE A 1 96 ? -0.351 4.509 -16.527 1.00 93.25 96 PHE A N 1
ATOM 730 C CA . PHE A 1 96 ? -0.067 5.027 -17.860 1.00 93.25 96 PHE A CA 1
ATOM 731 C C . PHE A 1 96 ? -0.790 4.181 -18.912 1.00 93.25 96 PHE A C 1
ATOM 733 O O . PHE A 1 96 ? -0.349 3.066 -19.195 1.00 93.25 96 PHE A O 1
ATOM 740 N N . PRO A 1 97 ? -1.885 4.688 -19.501 1.00 92.88 97 PRO A N 1
ATOM 741 C CA . PRO A 1 97 ? -2.496 4.083 -20.679 1.00 92.88 97 PRO A CA 1
ATOM 742 C C . PRO A 1 97 ? -1.562 4.209 -21.886 1.00 92.88 97 PRO A C 1
ATOM 744 O O . PRO A 1 97 ? -0.996 5.278 -22.120 1.00 92.88 97 PRO A O 1
ATOM 747 N N . ILE A 1 98 ? -1.418 3.135 -22.659 1.00 93.12 98 ILE A N 1
ATOM 748 C CA . ILE A 1 98 ? -0.507 3.057 -23.805 1.00 93.12 98 ILE A CA 1
ATOM 749 C C . ILE A 1 98 ? -1.322 2.695 -25.046 1.00 93.12 98 ILE A C 1
ATOM 751 O O . ILE A 1 98 ? -1.583 1.519 -25.308 1.00 93.12 98 ILE A O 1
ATOM 755 N N . PRO A 1 99 ? -1.765 3.696 -25.820 1.00 83.00 99 PRO A N 1
ATOM 756 C CA . PRO A 1 99 ? -2.453 3.428 -27.069 1.00 83.00 99 PRO A CA 1
ATOM 757 C C . PRO A 1 99 ? -1.459 2.835 -28.076 1.00 83.00 99 PRO A C 1
ATOM 759 O O . PRO A 1 99 ? -0.458 3.464 -28.402 1.00 83.00 99 PRO A O 1
ATOM 762 N N . ASN A 1 100 ? -1.769 1.643 -28.592 1.00 87.62 100 ASN A N 1
ATOM 763 C CA . ASN A 1 100 ? -0.974 0.920 -29.596 1.00 87.62 100 ASN A CA 1
ATOM 764 C C . ASN A 1 100 ? 0.419 0.456 -29.130 1.00 87.62 100 ASN A C 1
ATOM 766 O O . ASN A 1 100 ? 1.316 0.301 -29.956 1.00 87.62 100 ASN A O 1
ATOM 770 N N . GLY A 1 101 ? 0.608 0.203 -27.831 1.00 92.75 101 GLY A N 1
ATOM 771 C CA . GLY A 1 101 ? 1.837 -0.419 -27.345 1.00 92.75 101 GLY A CA 1
ATOM 772 C C . GLY A 1 101 ? 1.973 -1.843 -27.882 1.00 92.75 101 GLY A C 1
ATOM 773 O O . GLY A 1 101 ? 1.033 -2.633 -27.795 1.00 92.75 101 GLY A O 1
ATOM 774 N N . TYR A 1 102 ? 3.137 -2.186 -28.425 1.00 95.00 102 TYR A N 1
ATOM 775 C CA . TYR A 1 102 ? 3.435 -3.544 -28.868 1.00 95.00 102 TYR A CA 1
ATOM 776 C C . TYR A 1 102 ? 4.913 -3.850 -28.657 1.00 95.00 102 TYR A C 1
ATOM 778 O O . TYR A 1 102 ? 5.778 -3.070 -29.053 1.00 95.00 102 TYR A O 1
ATOM 786 N N . GLY A 1 103 ? 5.200 -4.984 -28.026 1.00 95.62 103 GLY A N 1
ATOM 787 C CA . GLY A 1 103 ? 6.559 -5.490 -27.912 1.00 95.62 103 GLY A CA 1
ATOM 788 C C . GLY A 1 103 ? 6.706 -6.565 -26.847 1.00 95.62 103 GLY A C 1
ATOM 789 O O . GLY A 1 103 ? 5.732 -6.989 -26.226 1.00 95.62 103 GLY A O 1
ATOM 790 N N . ARG A 1 104 ? 7.943 -7.017 -26.642 1.00 96.56 104 ARG A N 1
ATOM 791 C CA . ARG A 1 104 ? 8.284 -8.094 -25.698 1.00 96.56 104 ARG A CA 1
ATOM 792 C C . ARG A 1 104 ? 8.942 -7.599 -24.415 1.00 96.56 104 ARG A C 1
ATOM 794 O O . ARG A 1 104 ? 8.755 -8.170 -23.346 1.00 96.56 104 ARG A O 1
ATOM 801 N N . TYR A 1 105 ? 9.774 -6.578 -24.513 1.00 97.62 105 TYR A N 1
ATOM 802 C CA . TYR A 1 105 ? 10.556 -6.059 -23.405 1.00 97.62 105 TYR A CA 1
ATOM 803 C C . TYR A 1 105 ? 10.007 -4.710 -22.989 1.00 97.62 105 TYR A C 1
ATOM 805 O O . TYR A 1 105 ? 9.824 -3.830 -23.826 1.00 97.62 105 TYR A O 1
ATOM 813 N N . VAL A 1 106 ? 9.815 -4.534 -21.686 1.00 97.62 106 VAL A N 1
ATOM 814 C CA . VAL A 1 106 ? 9.402 -3.260 -21.098 1.00 97.62 106 VAL A CA 1
ATOM 815 C C . VAL A 1 106 ? 10.492 -2.807 -20.142 1.00 97.62 106 VAL A C 1
ATOM 817 O O . VAL A 1 106 ? 10.804 -3.515 -19.184 1.00 97.62 106 VAL A O 1
ATOM 820 N N . ARG A 1 107 ? 11.099 -1.647 -20.400 1.00 97.69 107 ARG A N 1
ATOM 821 C CA . ARG A 1 107 ? 12.185 -1.094 -19.580 1.00 97.69 107 ARG A CA 1
ATOM 822 C C . ARG A 1 107 ? 11.762 0.220 -18.955 1.00 97.69 107 ARG A C 1
ATOM 824 O O . ARG A 1 107 ? 11.320 1.130 -19.646 1.00 97.69 107 ARG A O 1
ATOM 831 N N . LEU A 1 108 ? 11.960 0.314 -17.648 1.00 97.56 108 LEU A N 1
ATOM 832 C CA . LEU A 1 108 ? 11.925 1.552 -16.894 1.00 97.56 108 LEU A CA 1
ATOM 833 C C . LEU A 1 108 ? 13.360 2.049 -16.725 1.00 97.56 108 LEU A C 1
ATOM 835 O O . LEU A 1 108 ? 14.180 1.380 -16.095 1.00 97.56 108 LEU A O 1
ATOM 839 N N . THR A 1 109 ? 13.639 3.239 -17.242 1.00 96.19 109 THR A N 1
ATOM 840 C CA . THR A 1 109 ? 14.919 3.925 -17.065 1.00 96.19 109 THR A CA 1
ATOM 841 C C . THR A 1 109 ? 14.701 5.135 -16.171 1.00 96.19 109 THR A C 1
ATOM 843 O O . THR A 1 109 ? 13.924 6.031 -16.505 1.00 96.19 109 THR A O 1
ATOM 846 N N . VAL A 1 110 ? 15.383 5.159 -15.028 1.00 94.69 110 VAL A N 1
ATOM 847 C CA . VAL A 1 110 ? 15.372 6.281 -14.090 1.00 94.69 110 VAL A CA 1
ATOM 848 C C . VAL A 1 110 ? 16.635 7.096 -14.307 1.00 94.69 110 VAL A C 1
ATOM 850 O O . VAL A 1 110 ? 17.751 6.575 -14.281 1.00 94.69 110 VAL A O 1
ATOM 853 N N . GLU A 1 111 ? 16.444 8.390 -14.519 1.00 90.88 111 GLU A N 1
ATOM 854 C CA . GLU A 1 111 ? 17.516 9.349 -14.751 1.00 90.88 111 GLU A CA 1
ATOM 855 C C . GLU A 1 111 ? 17.522 10.365 -13.622 1.00 90.88 111 GLU A C 1
ATOM 857 O O . GLU A 1 111 ? 16.473 10.737 -13.091 1.00 90.88 111 GLU A O 1
ATOM 862 N N . ARG A 1 112 ? 18.705 10.860 -13.272 1.00 82.06 112 ARG A N 1
ATOM 863 C CA . ARG A 1 112 ? 18.836 11.883 -12.234 1.00 82.06 112 ARG A CA 1
ATOM 864 C C . ARG A 1 112 ? 19.274 13.220 -12.818 1.00 82.06 112 ARG A C 1
ATOM 866 O O . ARG A 1 112 ? 19.918 13.277 -13.861 1.00 82.06 112 ARG A O 1
ATOM 873 N N . ARG A 1 113 ? 18.977 14.297 -12.086 1.00 70.31 113 ARG A N 1
ATOM 874 C CA . ARG A 1 113 ? 19.278 15.676 -12.502 1.00 70.31 113 ARG A CA 1
ATOM 875 C C . ARG A 1 113 ? 20.610 16.240 -11.972 1.00 70.31 113 ARG A C 1
ATOM 877 O O . ARG A 1 113 ? 21.294 16.916 -12.726 1.00 70.31 113 ARG A O 1
ATOM 884 N N . ASN A 1 114 ? 20.985 15.993 -10.711 1.00 70.88 114 ASN A N 1
ATOM 885 C CA . ASN A 1 114 ? 22.078 16.716 -10.011 1.00 70.88 114 ASN A CA 1
ATOM 886 C C . ASN A 1 114 ? 23.039 15.773 -9.297 1.00 70.88 114 ASN A C 1
ATOM 888 O O . ASN A 1 114 ? 22.497 14.872 -8.704 1.00 70.88 114 ASN A O 1
ATOM 892 N N . GLU A 1 115 ? 24.361 16.027 -9.212 1.00 68.62 115 GLU A N 1
ATOM 893 C CA . GLU A 1 115 ? 25.390 15.547 -8.218 1.00 68.62 115 GLU A CA 1
ATOM 894 C C . GLU A 1 115 ? 24.965 14.553 -7.084 1.00 68.62 115 GLU A C 1
ATOM 896 O O . GLU A 1 115 ? 24.118 14.953 -6.299 1.00 68.62 115 GLU A O 1
ATOM 901 N N . GLY A 1 116 ? 25.467 13.302 -6.947 1.00 72.88 116 GLY A N 1
ATOM 902 C CA . GLY A 1 116 ? 25.116 12.390 -5.817 1.00 72.88 116 GLY A CA 1
ATOM 903 C C . GLY A 1 116 ? 24.634 10.947 -6.134 1.00 72.88 116 GLY A C 1
ATOM 904 O O . GLY A 1 116 ? 24.737 10.490 -7.274 1.00 72.88 116 GLY A O 1
ATOM 905 N N . PRO A 1 117 ? 24.118 10.204 -5.131 1.00 80.69 117 PRO A N 1
ATOM 906 C CA . PRO A 1 117 ? 23.574 8.861 -5.335 1.00 80.69 117 PRO A CA 1
ATOM 907 C C . PRO A 1 117 ? 22.243 8.892 -6.111 1.00 80.69 117 PRO A C 1
ATOM 909 O O . PRO A 1 117 ? 21.477 9.853 -6.021 1.00 80.69 117 PRO A O 1
ATOM 912 N N . LEU A 1 118 ? 21.978 7.841 -6.885 1.00 87.50 118 LEU A N 1
ATOM 913 C CA . LEU A 1 118 ? 20.703 7.548 -7.534 1.00 87.50 118 LEU A CA 1
ATOM 914 C C . LEU A 1 118 ? 20.077 6.347 -6.826 1.00 87.50 118 LEU A C 1
ATOM 916 O O . LEU A 1 118 ? 20.526 5.215 -7.014 1.00 87.50 118 LEU A O 1
ATOM 920 N N . SER A 1 119 ? 19.037 6.603 -6.039 1.00 88.94 119 SER A N 1
ATOM 921 C CA . SER A 1 119 ? 18.212 5.564 -5.437 1.00 88.94 119 SER A CA 1
ATOM 922 C C . SER A 1 119 ? 16.766 5.688 -5.897 1.00 88.94 119 SER A C 1
ATOM 924 O O . SER A 1 119 ? 16.234 6.790 -6.038 1.00 88.94 119 SER A O 1
ATOM 926 N N . PHE A 1 120 ? 16.140 4.546 -6.165 1.00 91.94 120 PHE A N 1
ATOM 927 C CA . PHE A 1 120 ? 14.704 4.471 -6.395 1.00 91.94 120 PHE A CA 1
ATOM 928 C C . PHE A 1 120 ? 14.169 3.094 -6.016 1.00 91.94 120 PHE A C 1
ATOM 930 O O . PHE A 1 120 ? 14.891 2.095 -6.079 1.00 91.94 120 PHE A O 1
ATOM 937 N N . ALA A 1 121 ? 12.894 3.042 -5.650 1.00 92.69 121 ALA A N 1
ATOM 938 C CA . ALA A 1 121 ? 12.217 1.819 -5.266 1.00 92.69 121 ALA A CA 1
ATOM 939 C C . ALA A 1 121 ? 10.787 1.772 -5.808 1.00 92.69 121 ALA A C 1
ATOM 941 O O . ALA A 1 121 ? 10.064 2.771 -5.831 1.00 92.69 121 ALA A O 1
ATOM 942 N N . LEU A 1 122 ? 10.376 0.575 -6.211 1.00 94.31 122 LEU A N 1
ATOM 943 C CA . LEU A 1 122 ? 9.015 0.250 -6.618 1.00 94.31 122 LEU A CA 1
ATOM 944 C C . LEU A 1 122 ? 8.583 -1.010 -5.882 1.00 94.31 122 LEU A C 1
ATOM 946 O O . LEU A 1 122 ? 9.362 -1.955 -5.777 1.00 94.31 122 LEU A O 1
ATOM 950 N N . ALA A 1 123 ? 7.347 -1.023 -5.388 1.00 93.75 123 ALA A N 1
ATOM 951 C CA . ALA A 1 123 ? 6.767 -2.245 -4.854 1.00 93.75 123 ALA A CA 1
ATOM 952 C C . ALA A 1 123 ? 6.519 -3.243 -5.985 1.00 93.75 123 ALA A C 1
ATOM 954 O O . ALA A 1 123 ? 6.900 -4.389 -5.858 1.00 93.75 123 ALA A O 1
ATOM 955 N N . GLU A 1 124 ? 5.939 -2.773 -7.091 1.00 95.19 124 GLU A N 1
ATOM 956 C CA . GLU A 1 124 ? 5.550 -3.597 -8.234 1.00 95.19 124 GLU A CA 1
ATOM 957 C C . GLU A 1 124 ? 5.520 -2.729 -9.507 1.00 95.19 124 GLU A C 1
ATOM 959 O O . GLU A 1 124 ? 5.187 -1.538 -9.459 1.00 95.19 124 GLU A O 1
ATOM 964 N N . MET A 1 125 ? 5.822 -3.329 -10.655 1.00 96.75 125 MET A N 1
ATOM 965 C CA . MET A 1 125 ? 5.562 -2.791 -11.988 1.00 96.75 125 MET A CA 1
ATOM 966 C C . MET A 1 125 ? 4.692 -3.779 -12.764 1.00 96.75 125 MET A C 1
ATOM 968 O O . MET A 1 125 ? 5.125 -4.868 -13.128 1.00 96.75 125 MET A O 1
ATOM 972 N N . GLN A 1 126 ? 3.456 -3.375 -13.040 1.00 96.06 126 GLN A N 1
ATOM 973 C CA . GLN A 1 126 ? 2.489 -4.198 -13.757 1.00 96.06 126 GLN A CA 1
ATOM 974 C C . GLN A 1 126 ? 2.430 -3.762 -15.217 1.00 96.06 126 GLN A C 1
ATOM 976 O O . GLN A 1 126 ? 2.399 -2.564 -15.512 1.00 96.06 126 GLN A O 1
ATOM 981 N N . VAL A 1 127 ? 2.372 -4.734 -16.120 1.00 96.69 127 VAL A N 1
ATOM 982 C CA . VAL A 1 127 ? 2.168 -4.508 -17.554 1.00 96.69 127 VAL A CA 1
ATOM 983 C C . VAL A 1 127 ? 0.889 -5.228 -17.925 1.00 96.69 127 VAL A C 1
ATOM 985 O O . VAL A 1 127 ? 0.769 -6.426 -17.680 1.00 96.69 127 VAL A O 1
ATOM 988 N N . PHE A 1 128 ? -0.072 -4.501 -18.475 1.00 94.00 128 PHE A N 1
ATOM 989 C CA . PHE A 1 128 ? -1.362 -5.044 -18.857 1.00 94.00 128 PHE A CA 1
ATOM 990 C C . PHE A 1 128 ? -1.460 -5.205 -20.368 1.00 94.00 128 PHE A C 1
ATOM 992 O O . PHE A 1 128 ? -1.113 -4.304 -21.134 1.00 94.00 128 PHE A O 1
ATOM 999 N N . SER A 1 129 ? -1.982 -6.361 -20.762 1.00 92.69 129 SER A N 1
ATOM 1000 C CA . SER A 1 129 ? -2.585 -6.578 -22.068 1.00 92.69 129 SER A CA 1
ATOM 1001 C C . SER A 1 129 ? -4.082 -6.728 -21.833 1.00 92.69 129 SER A C 1
ATOM 1003 O O . SER A 1 129 ? -4.513 -7.602 -21.075 1.00 92.69 129 SER A O 1
ATOM 1005 N N . GLU A 1 130 ? -4.868 -5.804 -22.380 1.00 86.62 130 GLU A N 1
ATOM 1006 C CA . GLU A 1 130 ? -6.294 -5.656 -22.073 1.00 86.62 130 GLU A CA 1
ATOM 1007 C C . GLU A 1 130 ? -6.549 -5.533 -20.558 1.00 86.62 130 GLU A C 1
ATOM 1009 O O . GLU A 1 130 ? -6.274 -4.483 -19.979 1.00 86.62 130 GLU A O 1
ATOM 1014 N N . ASN A 1 131 ? -7.054 -6.592 -19.913 1.00 83.69 131 ASN A N 1
ATOM 1015 C CA . ASN A 1 131 ? -7.388 -6.630 -18.486 1.00 83.69 131 ASN A CA 1
ATOM 1016 C C . ASN A 1 131 ? -6.542 -7.646 -17.687 1.00 83.69 131 ASN A C 1
ATOM 1018 O O . ASN A 1 131 ? -6.859 -7.954 -16.536 1.00 83.69 131 ASN A O 1
ATOM 1022 N N . GLN A 1 132 ? -5.470 -8.180 -18.281 1.00 89.06 132 GLN A N 1
ATOM 1023 C CA . GLN A 1 132 ? -4.588 -9.163 -17.652 1.00 89.06 132 GLN A CA 1
ATOM 1024 C C . GLN A 1 132 ? -3.194 -8.580 -17.404 1.00 89.06 132 GLN A C 1
ATOM 1026 O O . GLN A 1 132 ? -2.573 -8.048 -18.320 1.00 89.06 132 GLN A O 1
ATOM 1031 N N . ASN A 1 133 ? -2.678 -8.722 -16.176 1.00 93.56 133 ASN A N 1
ATOM 1032 C CA . ASN A 1 133 ? -1.280 -8.404 -15.872 1.00 93.56 133 ASN A CA 1
ATOM 1033 C C . ASN A 1 133 ? -0.366 -9.491 -16.461 1.00 93.56 133 ASN A C 1
ATOM 1035 O O . ASN A 1 133 ? -0.248 -10.578 -15.895 1.00 93.56 133 ASN A O 1
ATOM 1039 N N . VAL A 1 134 ? 0.276 -9.188 -17.588 1.00 95.44 134 VAL A N 1
ATOM 1040 C CA . VAL A 1 134 ? 1.166 -10.097 -18.327 1.00 95.44 134 VAL A CA 1
ATOM 1041 C C . VAL A 1 134 ? 2.596 -10.118 -17.778 1.00 95.44 134 VAL A C 1
ATOM 1043 O O . VAL A 1 134 ? 3.357 -11.028 -18.097 1.00 95.44 134 VAL A O 1
ATOM 1046 N N . ALA A 1 135 ? 2.960 -9.158 -16.919 1.00 95.50 135 ALA A N 1
ATOM 1047 C CA . ALA A 1 135 ? 4.272 -9.118 -16.268 1.00 95.50 135 ALA A CA 1
ATOM 1048 C C . ALA A 1 135 ? 4.394 -10.073 -15.069 1.00 95.50 135 ALA A C 1
ATOM 1050 O O . ALA A 1 135 ? 5.510 -10.359 -14.638 1.00 95.50 135 ALA A O 1
ATOM 1051 N N . LEU A 1 136 ? 3.276 -10.571 -14.529 1.00 95.12 136 LEU A N 1
ATOM 1052 C CA . LEU A 1 136 ? 3.254 -11.359 -13.296 1.00 95.12 136 LEU A CA 1
ATOM 1053 C C . LEU A 1 136 ? 4.160 -12.599 -13.391 1.00 95.12 136 LEU A C 1
ATOM 1055 O O . LEU A 1 136 ? 3.984 -13.455 -14.258 1.00 95.12 136 LEU A O 1
ATOM 1059 N N . GLY A 1 137 ? 5.127 -12.701 -12.477 1.00 94.12 137 GLY A N 1
ATOM 1060 C CA . GLY A 1 137 ? 6.078 -13.811 -12.392 1.00 94.12 137 GLY A CA 1
ATOM 1061 C C . GLY A 1 137 ? 7.106 -13.876 -13.527 1.00 94.12 137 GLY A C 1
ATOM 1062 O O . GLY A 1 137 ? 7.874 -14.839 -13.585 1.00 94.12 137 GLY A O 1
ATOM 1063 N N . LYS A 1 138 ? 7.142 -12.880 -14.422 1.00 96.19 138 LYS A N 1
ATOM 1064 C CA . LYS A 1 138 ? 8.070 -12.841 -15.557 1.00 96.19 138 LYS A CA 1
ATOM 1065 C C . LYS A 1 138 ? 9.505 -12.537 -15.127 1.00 96.19 138 LYS A C 1
ATOM 1067 O O . LYS A 1 138 ? 9.805 -12.174 -13.986 1.00 96.19 138 LYS A O 1
ATOM 1072 N N . LYS A 1 139 ? 10.443 -12.706 -16.061 1.00 96.44 139 LYS A N 1
ATOM 1073 C CA . LYS A 1 139 ? 11.867 -12.493 -15.794 1.00 96.44 139 LYS A CA 1
ATOM 1074 C C . LYS A 1 139 ? 12.190 -11.000 -15.740 1.00 96.44 139 LYS A C 1
ATOM 1076 O O . LYS A 1 139 ? 11.954 -10.272 -16.699 1.00 96.44 139 LYS A O 1
ATOM 1081 N N . VAL A 1 140 ? 12.823 -10.581 -14.645 1.00 96.81 140 VAL A N 1
ATOM 1082 C CA . VAL A 1 140 ? 13.294 -9.204 -14.437 1.00 96.81 140 VAL A CA 1
ATOM 1083 C C . VAL A 1 140 ? 14.819 -9.142 -14.518 1.00 96.81 140 VAL A C 1
ATOM 1085 O O . VAL A 1 140 ? 15.524 -9.888 -13.830 1.00 96.81 140 VAL A O 1
ATOM 1088 N N . THR A 1 141 ? 15.339 -8.234 -15.341 1.00 95.62 141 THR A N 1
ATOM 1089 C CA . THR A 1 141 ? 16.761 -7.876 -15.424 1.00 95.62 141 THR A CA 1
ATOM 1090 C C . THR A 1 141 ? 16.951 -6.417 -15.021 1.00 95.62 141 THR A C 1
ATOM 1092 O O . THR A 1 141 ? 16.101 -5.576 -15.276 1.00 95.62 141 THR A O 1
ATOM 1095 N N . ALA A 1 142 ? 18.057 -6.098 -14.356 1.00 94.00 142 ALA A N 1
ATOM 1096 C CA . ALA A 1 142 ? 18.378 -4.733 -13.947 1.00 94.00 142 ALA A CA 1
ATOM 1097 C C . ALA A 1 142 ? 19.894 -4.545 -13.953 1.00 94.00 142 ALA A C 1
ATOM 1099 O O . ALA A 1 142 ? 20.624 -5.514 -13.725 1.00 94.00 142 ALA A O 1
ATOM 1100 N N . GLU A 1 143 ? 20.362 -3.316 -14.170 1.00 91.38 143 GLU A N 1
ATOM 1101 C CA . GLU A 1 143 ? 21.798 -3.004 -14.071 1.00 91.38 143 GLU A CA 1
ATOM 1102 C C . GLU A 1 143 ? 22.313 -3.057 -12.636 1.00 91.38 143 GLU A C 1
ATOM 1104 O O . GLU A 1 143 ? 23.477 -3.367 -12.397 1.00 91.38 143 GLU A O 1
ATOM 1109 N N . GLU A 1 144 ? 21.451 -2.718 -11.682 1.00 88.00 144 GLU A N 1
ATOM 1110 C CA . GLU A 1 144 ? 21.770 -2.690 -10.263 1.00 88.00 144 GLU A CA 1
ATOM 1111 C C . GLU A 1 144 ? 20.534 -3.092 -9.458 1.00 88.00 144 GLU A C 1
ATOM 1113 O O . GLU A 1 144 ? 19.396 -2.832 -9.852 1.00 88.00 144 GLU A O 1
ATOM 1118 N N . SER A 1 145 ? 20.755 -3.785 -8.346 1.00 88.44 145 SER A N 1
ATOM 1119 C CA . SER A 1 145 ? 19.701 -4.161 -7.411 1.00 88.44 145 SER A CA 1
ATOM 1120 C C . SER A 1 145 ? 20.280 -4.282 -6.015 1.00 88.44 145 SER A C 1
ATOM 1122 O O . SER A 1 145 ? 21.292 -4.956 -5.818 1.00 88.44 145 SER A O 1
ATOM 1124 N N . ALA A 1 146 ? 19.621 -3.663 -5.044 1.00 8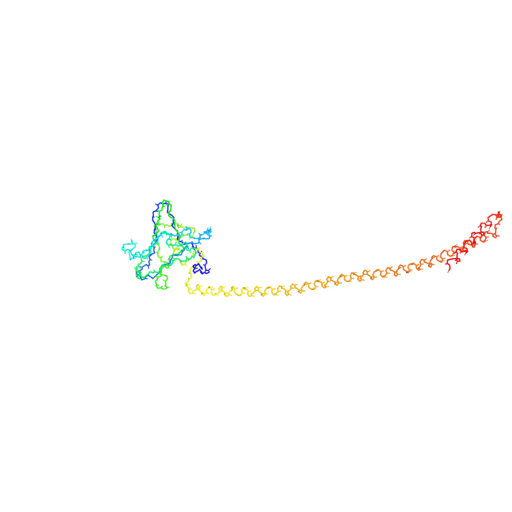7.12 146 ALA A N 1
ATOM 1125 C CA . ALA A 1 146 ? 19.947 -3.788 -3.632 1.00 87.12 146 ALA A CA 1
ATOM 1126 C C . ALA A 1 146 ? 19.225 -5.010 -3.035 1.00 87.12 146 ALA A C 1
ATOM 1128 O O . ALA A 1 146 ? 18.327 -4.855 -2.208 1.00 87.12 146 ALA A O 1
ATOM 1129 N N . ASP A 1 147 ? 19.587 -6.214 -3.492 1.00 87.25 147 ASP A N 1
ATOM 1130 C CA . ASP A 1 147 ? 18.962 -7.472 -3.059 1.00 87.25 147 ASP A CA 1
ATOM 1131 C C . ASP A 1 147 ? 19.261 -7.758 -1.565 1.00 87.25 147 ASP A C 1
ATOM 1133 O O . ASP A 1 147 ? 20.406 -7.658 -1.119 1.00 87.25 147 ASP A O 1
ATOM 1137 N N . GLY A 1 148 ? 18.237 -8.135 -0.789 1.00 86.75 148 GLY A N 1
ATOM 1138 C CA . GLY A 1 148 ? 18.335 -8.437 0.649 1.00 86.75 148 GLY A CA 1
ATOM 1139 C C . GLY A 1 148 ? 17.325 -7.668 1.511 1.00 86.75 148 GLY A C 1
ATOM 1140 O O . GLY A 1 148 ? 16.736 -6.684 1.074 1.00 86.75 148 GLY A O 1
ATOM 1141 N N . ASN A 1 149 ? 17.100 -8.116 2.753 1.00 86.38 149 ASN A N 1
ATOM 1142 C CA . ASN A 1 149 ? 16.159 -7.490 3.703 1.00 86.38 149 ASN A CA 1
ATOM 1143 C C . ASN A 1 149 ? 14.743 -7.258 3.128 1.00 86.38 149 ASN A C 1
ATOM 1145 O O . ASN A 1 149 ? 14.142 -6.213 3.357 1.00 86.38 149 ASN A O 1
ATOM 1149 N N . GLY A 1 150 ? 14.231 -8.214 2.346 1.00 87.44 150 GLY A N 1
ATOM 1150 C CA . GLY A 1 150 ? 12.916 -8.137 1.696 1.00 87.44 150 GLY A CA 1
ATOM 1151 C C . GLY A 1 150 ? 12.916 -7.503 0.299 1.00 87.44 150 GLY A C 1
ATOM 1152 O O . GLY A 1 150 ? 11.912 -7.606 -0.401 1.00 87.44 150 GLY A O 1
ATOM 1153 N N . TRP A 1 151 ? 14.024 -6.908 -0.151 1.00 92.31 151 TRP A N 1
ATOM 1154 C CA . TRP A 1 151 ? 14.166 -6.381 -1.512 1.00 92.31 151 TRP A CA 1
ATOM 1155 C C . TRP A 1 151 ? 14.690 -7.445 -2.471 1.00 92.31 151 TRP A C 1
ATOM 1157 O O . TRP A 1 151 ? 15.631 -8.178 -2.147 1.00 92.31 151 TRP A O 1
ATOM 1167 N N . SER A 1 152 ? 14.109 -7.523 -3.668 1.00 94.00 152 SER A N 1
ATOM 1168 C CA . SER A 1 152 ? 14.637 -8.371 -4.738 1.00 94.00 152 SER A CA 1
ATOM 1169 C C . SER A 1 152 ? 14.14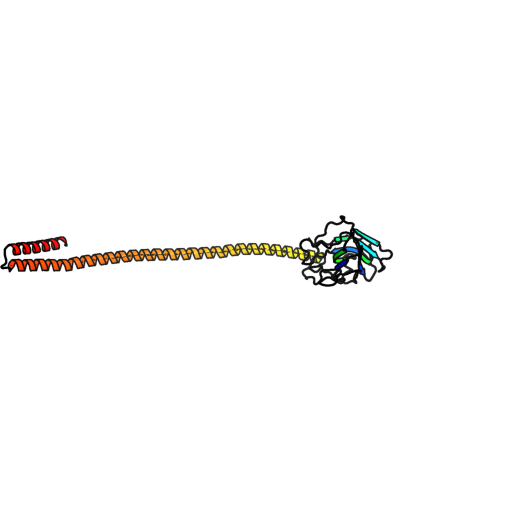8 -7.933 -6.117 1.00 94.00 152 SER A C 1
ATOM 1171 O O . SER A 1 152 ? 13.060 -7.383 -6.256 1.00 94.00 152 SER A O 1
ATOM 1173 N N . ARG A 1 153 ? 14.902 -8.266 -7.169 1.00 94.31 153 ARG A N 1
ATOM 1174 C CA . ARG A 1 153 ? 14.451 -8.083 -8.568 1.00 94.31 153 ARG A CA 1
ATOM 1175 C C . ARG A 1 153 ? 13.140 -8.799 -8.888 1.00 94.31 153 ARG A C 1
ATOM 1177 O O . ARG A 1 153 ? 12.315 -8.263 -9.615 1.00 94.31 153 ARG A O 1
ATOM 1184 N N . LYS A 1 154 ? 12.952 -10.009 -8.353 1.00 94.12 154 LYS A N 1
ATOM 1185 C CA . LYS A 1 154 ? 11.746 -10.815 -8.599 1.00 94.12 154 LYS A CA 1
ATOM 1186 C C . LYS A 1 154 ? 10.500 -10.199 -7.967 1.00 94.12 154 LYS A C 1
ATOM 1188 O O . LYS A 1 154 ? 9.415 -10.389 -8.495 1.00 94.12 154 LYS A O 1
ATOM 1193 N N . ALA A 1 155 ? 10.679 -9.443 -6.886 1.00 94.25 155 ALA A N 1
ATOM 1194 C CA . ALA A 1 155 ? 9.593 -8.764 -6.198 1.00 94.25 155 ALA A CA 1
ATOM 1195 C C . ALA A 1 155 ? 9.032 -7.560 -6.965 1.00 94.25 155 ALA A C 1
ATOM 1197 O O . ALA A 1 155 ? 8.076 -6.969 -6.507 1.00 94.25 155 ALA A O 1
ATOM 1198 N N . LEU A 1 156 ? 9.604 -7.176 -8.115 1.00 95.81 156 LEU A N 1
ATOM 1199 C CA . LEU A 1 156 ? 9.004 -6.148 -8.969 1.00 95.81 156 LEU A CA 1
ATOM 1200 C C . LEU A 1 156 ? 7.728 -6.639 -9.677 1.00 95.81 156 LEU A C 1
ATOM 1202 O O . LEU A 1 156 ? 6.959 -5.820 -10.170 1.00 95.81 156 LEU A O 1
ATOM 1206 N N . VAL A 1 157 ? 7.568 -7.954 -9.818 1.00 95.94 157 VAL A N 1
ATOM 1207 C CA . VAL A 1 157 ? 6.487 -8.579 -10.592 1.00 95.94 157 VAL A CA 1
ATOM 1208 C C . VAL A 1 157 ? 5.878 -9.774 -9.854 1.00 95.94 157 VAL A C 1
ATOM 1210 O O . VAL A 1 157 ? 5.440 -10.744 -10.478 1.00 95.94 157 VAL A O 1
ATOM 1213 N N . ASP A 1 158 ? 5.918 -9.772 -8.522 1.00 93.25 158 ASP A N 1
ATOM 1214 C CA . ASP A 1 158 ? 5.428 -10.892 -7.708 1.00 93.25 158 ASP A CA 1
ATOM 1215 C C . ASP A 1 158 ? 3.926 -10.793 -7.395 1.00 93.25 158 ASP A C 1
ATOM 1217 O O . ASP A 1 158 ? 3.335 -11.746 -6.877 1.00 93.25 158 ASP A O 1
ATOM 1221 N N . GLY A 1 159 ? 3.291 -9.679 -7.769 1.00 91.81 159 GLY A N 1
ATOM 1222 C CA . GLY A 1 159 ? 1.885 -9.411 -7.499 1.00 91.81 159 GLY A CA 1
ATOM 1223 C C . GLY A 1 159 ? 1.633 -8.892 -6.086 1.00 91.81 159 GLY A C 1
ATOM 1224 O O . GLY A 1 159 ? 0.483 -8.916 -5.637 1.00 91.81 159 GLY A O 1
ATOM 1225 N N . PHE A 1 160 ? 2.658 -8.422 -5.374 1.00 91.75 160 PHE A N 1
ATOM 1226 C CA . PHE A 1 160 ? 2.541 -7.853 -4.037 1.00 91.75 160 PHE A CA 1
ATOM 1227 C C . PHE A 1 160 ? 2.956 -6.379 -4.006 1.00 91.75 160 PHE A C 1
ATOM 1229 O O . PHE A 1 160 ? 3.869 -5.916 -4.673 1.00 91.75 160 PHE A O 1
ATOM 1236 N N . GLY A 1 161 ? 2.254 -5.601 -3.184 1.00 90.12 161 GLY A N 1
ATOM 1237 C CA . GLY A 1 161 ? 2.781 -4.342 -2.683 1.00 90.12 161 GLY A CA 1
ATOM 1238 C C . GLY A 1 161 ? 3.788 -4.612 -1.560 1.00 90.12 161 GLY A C 1
ATOM 1239 O O . GLY A 1 161 ? 3.888 -5.726 -1.055 1.00 90.12 161 GLY A O 1
ATOM 1240 N N . SER A 1 162 ? 4.445 -3.576 -1.033 1.00 88.25 162 SER A N 1
ATOM 1241 C CA . SER A 1 162 ? 5.395 -3.744 0.087 1.00 88.25 162 SER A CA 1
ATOM 1242 C C . SER A 1 162 ? 4.779 -4.249 1.402 1.00 88.25 162 SER A C 1
ATOM 1244 O O . SER A 1 162 ? 5.504 -4.467 2.369 1.00 88.25 162 SER A O 1
ATOM 1246 N N . ARG A 1 163 ? 3.447 -4.347 1.487 1.00 87.00 163 ARG A N 1
ATOM 1247 C CA . ARG A 1 163 ? 2.722 -4.761 2.701 1.00 87.00 163 ARG A CA 1
ATOM 1248 C C . ARG A 1 163 ? 1.732 -5.885 2.456 1.00 87.00 163 ARG A C 1
ATOM 1250 O O . ARG A 1 163 ? 1.590 -6.753 3.305 1.00 87.00 163 ARG A O 1
ATOM 1257 N N . ASN A 1 164 ? 1.051 -5.871 1.315 1.00 88.50 164 ASN A N 1
ATOM 1258 C CA . ASN A 1 164 ? -0.060 -6.769 1.039 1.00 88.50 164 ASN A CA 1
ATOM 1259 C C . ASN A 1 164 ? -0.090 -7.152 -0.436 1.00 88.50 164 ASN A C 1
ATOM 1261 O O . ASN A 1 164 ? 0.362 -6.383 -1.286 1.00 88.50 164 ASN A O 1
ATOM 1265 N N . ARG A 1 165 ? -0.697 -8.297 -0.742 1.00 88.94 165 ARG A N 1
ATOM 1266 C CA . ARG A 1 165 ? -0.961 -8.739 -2.114 1.00 88.94 165 ARG A CA 1
ATOM 1267 C C . ARG A 1 165 ? -1.774 -7.709 -2.893 1.00 88.94 165 ARG A C 1
ATOM 1269 O O . ARG A 1 165 ? -2.720 -7.134 -2.358 1.00 88.94 165 ARG A O 1
ATOM 1276 N N . LEU A 1 166 ? -1.436 -7.491 -4.158 1.00 85.38 166 LEU A N 1
ATOM 1277 C CA . LEU A 1 166 ? -2.232 -6.669 -5.062 1.00 85.38 166 LEU A CA 1
ATOM 1278 C C . LEU A 1 166 ? -3.416 -7.501 -5.555 1.00 85.38 166 LEU A C 1
ATOM 1280 O O . LEU A 1 166 ? -3.253 -8.565 -6.146 1.00 85.38 166 LEU A O 1
ATOM 1284 N N . SER A 1 167 ? -4.617 -7.013 -5.273 1.00 77.56 167 SER A N 1
ATOM 1285 C CA . SER A 1 167 ? -5.874 -7.623 -5.707 1.00 77.56 167 SER A CA 1
ATOM 1286 C C . SER A 1 167 ? -6.333 -7.029 -7.038 1.00 77.56 167 SER A C 1
ATOM 1288 O O . SER A 1 167 ? -6.049 -5.869 -7.356 1.00 77.56 167 SER A O 1
ATOM 1290 N N . GLY A 1 168 ? -7.053 -7.827 -7.829 1.00 70.12 168 GLY A N 1
ATOM 1291 C CA . GLY A 1 168 ? -7.718 -7.329 -9.030 1.00 70.12 168 GLY A CA 1
ATOM 1292 C C . GLY A 1 168 ? -8.800 -6.305 -8.676 1.00 70.12 168 GLY A C 1
ATOM 1293 O O . GLY A 1 168 ? -9.392 -6.354 -7.598 1.00 70.12 168 GLY A O 1
ATOM 1294 N N . PHE A 1 169 ? -9.102 -5.386 -9.596 1.00 64.69 169 PHE A N 1
ATOM 1295 C CA . PHE A 1 169 ? -10.096 -4.329 -9.366 1.00 64.69 169 PHE A CA 1
ATOM 1296 C C . PHE A 1 169 ? -11.481 -4.854 -8.905 1.00 64.69 169 PHE A C 1
ATOM 1298 O O . PHE A 1 169 ? -12.028 -4.281 -7.962 1.00 64.69 169 PHE A O 1
ATOM 1305 N N . PRO A 1 170 ? -12.037 -5.959 -9.453 1.00 61.41 170 PRO A N 1
ATOM 1306 C CA . PRO A 1 170 ? -13.318 -6.501 -8.981 1.00 61.41 170 PRO A CA 1
ATOM 1307 C C . PRO A 1 170 ? -13.265 -7.027 -7.538 1.00 61.41 170 PRO A C 1
ATOM 1309 O O . PRO A 1 170 ? -14.163 -6.770 -6.737 1.00 61.41 170 PRO A O 1
ATOM 1312 N N . GLU A 1 171 ? -12.185 -7.728 -7.191 1.00 59.44 171 GLU A N 1
ATOM 1313 C CA . GLU A 1 171 ? -11.969 -8.286 -5.854 1.00 59.44 171 GLU A CA 1
ATOM 1314 C C . GLU A 1 171 ? -11.790 -7.170 -4.817 1.00 59.44 171 GLU A C 1
ATOM 1316 O O . GLU A 1 171 ? -12.369 -7.219 -3.728 1.00 59.44 171 GLU A O 1
ATOM 1321 N N . TRP A 1 172 ? -11.082 -6.103 -5.189 1.00 62.00 172 TRP A N 1
ATOM 1322 C CA . TRP A 1 172 ? -10.916 -4.919 -4.354 1.00 62.00 172 TRP A CA 1
ATOM 1323 C C . TRP A 1 172 ? -12.239 -4.203 -4.067 1.00 62.00 172 TRP A C 1
ATOM 1325 O O . TRP A 1 172 ? -12.515 -3.886 -2.910 1.00 62.00 172 TRP A O 1
ATOM 1335 N N . ILE A 1 173 ? -13.095 -4.004 -5.077 1.00 62.06 173 ILE A N 1
ATOM 1336 C CA . ILE A 1 173 ? -14.425 -3.405 -4.878 1.00 62.06 173 ILE A CA 1
ATOM 1337 C C . ILE A 1 173 ? -15.291 -4.280 -3.960 1.00 62.06 173 ILE A C 1
ATOM 1339 O O . ILE A 1 173 ? -15.915 -3.752 -3.039 1.00 62.06 173 ILE A O 1
ATOM 1343 N N . SER A 1 174 ? -15.271 -5.606 -4.137 1.00 64.56 174 SER A N 1
ATOM 1344 C CA . SER A 1 174 ? -15.995 -6.530 -3.246 1.00 64.56 174 SER A CA 1
ATOM 1345 C C . SER A 1 174 ? -15.457 -6.517 -1.804 1.00 64.56 174 SER A C 1
ATOM 1347 O O . SER A 1 174 ? -16.207 -6.609 -0.834 1.00 64.56 174 SER A O 1
ATOM 1349 N N . SER A 1 175 ? -14.147 -6.321 -1.640 1.00 59.50 175 SER A N 1
ATOM 1350 C CA . SER A 1 175 ? -13.512 -6.192 -0.326 1.00 59.50 175 SER A CA 1
ATOM 1351 C C . SER A 1 175 ? -13.861 -4.859 0.345 1.00 59.50 175 SER A C 1
ATOM 1353 O O . SER A 1 175 ? -14.038 -4.801 1.563 1.00 59.50 175 SER A O 1
ATOM 1355 N N . LEU A 1 176 ? -13.991 -3.780 -0.435 1.00 66.44 176 LEU A N 1
ATOM 1356 C CA . LEU A 1 176 ? -14.438 -2.475 0.054 1.00 66.44 176 LEU A CA 1
ATOM 1357 C C . LEU A 1 176 ? -15.910 -2.495 0.476 1.00 66.44 176 LEU A C 1
ATOM 1359 O O . LEU A 1 176 ? -16.224 -1.955 1.538 1.00 66.44 176 LEU A O 1
ATOM 1363 N N . SER A 1 177 ? -16.796 -3.147 -0.287 1.00 69.56 177 SER A N 1
ATOM 1364 C CA . SER A 1 177 ? -18.196 -3.310 0.125 1.00 69.56 177 SER A CA 1
ATOM 1365 C C . SER A 1 177 ? -18.297 -4.138 1.404 1.00 69.56 177 SER A C 1
ATOM 1367 O O . SER A 1 177 ? -19.004 -3.736 2.327 1.00 69.56 177 SER A O 1
ATOM 1369 N N . LYS A 1 178 ? -17.499 -5.211 1.531 1.00 70.62 178 LYS A N 1
ATOM 1370 C CA . LYS A 1 178 ? -17.466 -6.016 2.758 1.00 70.62 178 LYS A CA 1
ATOM 1371 C C . LYS A 1 178 ? -16.973 -5.231 3.972 1.00 70.62 178 LYS A C 1
ATOM 1373 O O . LYS A 1 178 ? -17.541 -5.357 5.053 1.00 70.62 178 LYS A O 1
ATOM 1378 N N . ARG A 1 179 ? -15.953 -4.382 3.811 1.00 74.56 179 ARG A N 1
ATOM 1379 C CA . ARG A 1 179 ? -15.513 -3.464 4.878 1.00 74.56 179 ARG A CA 1
ATOM 1380 C C . ARG A 1 179 ? -16.602 -2.461 5.250 1.00 74.56 179 ARG A C 1
ATOM 1382 O O . ARG A 1 179 ? -16.789 -2.207 6.433 1.00 74.56 179 ARG A O 1
ATOM 1389 N N . GLY A 1 180 ? -17.321 -1.917 4.269 1.00 73.69 180 GLY A N 1
ATOM 1390 C CA . GLY A 1 180 ? -18.452 -1.020 4.512 1.00 73.69 180 GLY A CA 1
ATOM 1391 C C . GLY A 1 180 ? -19.568 -1.687 5.320 1.00 73.69 180 GLY A C 1
ATOM 1392 O O . GLY A 1 180 ? -20.046 -1.106 6.292 1.00 73.69 180 GLY A O 1
ATOM 1393 N N . GLU A 1 181 ? -19.928 -2.926 4.972 1.00 77.69 181 GLU A N 1
ATOM 1394 C CA . GLU A 1 181 ? -20.878 -3.738 5.745 1.00 77.69 181 GLU A CA 1
ATOM 1395 C C . GLU A 1 181 ? -20.403 -3.954 7.183 1.00 77.69 181 GLU A C 1
ATOM 1397 O O . GLU A 1 181 ? -21.168 -3.710 8.110 1.00 77.69 181 GLU A O 1
ATOM 1402 N N . LEU A 1 182 ? -19.139 -4.347 7.370 1.00 76.50 182 LEU A N 1
ATOM 1403 C CA . LEU A 1 182 ? -18.570 -4.600 8.696 1.00 76.50 182 LEU A CA 1
ATOM 1404 C C . LEU A 1 182 ? -18.502 -3.334 9.554 1.00 76.50 182 LEU A C 1
ATOM 1406 O O . LEU A 1 182 ? -18.779 -3.396 10.744 1.00 76.50 182 LEU A O 1
ATOM 1410 N N . ILE A 1 183 ? -18.163 -2.179 8.975 1.00 78.50 183 ILE A N 1
ATOM 1411 C CA . ILE A 1 183 ? -18.178 -0.893 9.693 1.00 78.50 183 ILE A CA 1
ATOM 1412 C C . ILE A 1 183 ? -19.600 -0.553 10.145 1.00 78.50 183 ILE A C 1
ATOM 1414 O O . ILE A 1 183 ? -19.793 -0.073 11.262 1.00 78.50 183 ILE A O 1
ATOM 1418 N N . ARG A 1 184 ? -20.598 -0.822 9.296 1.00 74.38 184 ARG A N 1
ATOM 1419 C CA . ARG A 1 184 ? -22.006 -0.604 9.633 1.00 74.38 184 ARG A CA 1
ATOM 1420 C C . ARG A 1 184 ? -22.466 -1.544 10.746 1.00 74.38 184 ARG A C 1
ATOM 1422 O O . ARG A 1 184 ? -23.041 -1.077 11.721 1.00 74.38 184 ARG A O 1
ATOM 1429 N N . GLU A 1 185 ? -22.133 -2.827 10.642 1.00 77.38 185 GLU A N 1
ATOM 1430 C CA . GLU A 1 185 ? -22.410 -3.835 11.671 1.00 77.38 185 GLU A CA 1
ATOM 1431 C C . GLU A 1 185 ? -21.716 -3.493 13.000 1.00 77.38 185 GLU A C 1
ATOM 1433 O O . GLU A 1 185 ? -22.295 -3.646 14.074 1.00 77.38 185 GLU A O 1
ATOM 1438 N N . TRP A 1 186 ? -20.489 -2.968 12.951 1.00 62.41 186 TRP A N 1
ATOM 1439 C CA . TRP A 1 186 ? -19.768 -2.527 14.143 1.00 62.41 186 TRP A CA 1
ATOM 1440 C C . TRP A 1 186 ? -20.436 -1.312 14.798 1.00 62.41 186 TRP A C 1
ATOM 1442 O O . TRP A 1 186 ? -20.590 -1.285 16.017 1.00 62.41 186 TRP A O 1
ATOM 1452 N N . GLY A 1 187 ? -20.913 -0.352 13.999 1.00 70.88 187 GLY A N 1
ATOM 1453 C CA . GLY A 1 187 ? -21.701 0.781 14.491 1.00 70.88 187 GLY A CA 1
ATOM 1454 C C . GLY A 1 187 ? -23.039 0.367 15.119 1.00 70.88 187 GLY A C 1
ATOM 1455 O O . GLY A 1 187 ? -23.425 0.911 16.153 1.00 70.88 187 GLY A O 1
ATOM 1456 N N . GLU A 1 188 ? -23.725 -0.621 14.538 1.00 72.81 188 GLU A N 1
ATOM 1457 C CA . GLU A 1 188 ? -24.980 -1.178 15.068 1.00 72.81 188 GLU A CA 1
ATOM 1458 C C . GLU A 1 188 ? -24.755 -1.958 16.379 1.00 72.81 188 GLU A C 1
ATOM 1460 O O . GLU A 1 188 ? -25.520 -1.809 17.333 1.00 72.81 188 GLU A O 1
ATOM 1465 N N . ASN A 1 189 ? -23.669 -2.729 16.481 1.00 73.00 189 ASN A N 1
ATOM 1466 C CA . ASN A 1 189 ? -23.324 -3.468 17.700 1.00 73.00 189 ASN A CA 1
ATOM 1467 C C . ASN A 1 189 ? -22.859 -2.558 18.848 1.00 73.00 189 ASN A C 1
ATOM 1469 O O . ASN A 1 189 ? -23.119 -2.859 20.016 1.00 73.00 189 ASN A O 1
ATOM 1473 N N . GLU A 1 190 ? -22.196 -1.440 18.550 1.00 69.31 190 GLU A N 1
ATOM 1474 C CA . GLU A 1 190 ? -21.802 -0.471 19.580 1.00 69.31 190 GLU A CA 1
ATOM 1475 C C . GLU A 1 190 ? -23.027 0.239 20.179 1.00 69.31 190 GLU A C 1
ATOM 1477 O O . GLU A 1 190 ? -23.101 0.433 21.393 1.00 69.31 190 GLU A O 1
ATOM 1482 N N . GLN A 1 191 ? -24.045 0.527 19.360 1.00 62.53 191 GLN A N 1
ATOM 1483 C CA . GLN A 1 191 ? -25.345 1.015 19.840 1.00 62.53 191 GLN A CA 1
ATOM 1484 C C . GLN A 1 191 ? -26.008 0.002 20.787 1.00 62.53 191 GLN A C 1
ATOM 1486 O O . GLN A 1 191 ? -26.428 0.371 21.885 1.00 62.53 191 GLN A O 1
ATOM 1491 N N . GLN A 1 192 ? -26.013 -1.288 20.425 1.00 65.50 192 GLN A N 1
ATOM 1492 C CA . GLN A 1 192 ? -26.537 -2.347 21.298 1.00 65.50 192 GLN A CA 1
ATOM 1493 C C . GLN A 1 192 ? -25.760 -2.454 22.617 1.00 65.50 192 GLN A C 1
ATOM 1495 O O . GLN A 1 192 ? -26.359 -2.664 23.673 1.00 65.50 192 GLN A O 1
ATOM 1500 N N . ARG A 1 193 ? -24.430 -2.287 22.592 1.00 64.44 193 ARG A N 1
ATOM 1501 C CA . ARG A 1 193 ? -23.602 -2.266 23.809 1.00 64.44 193 ARG A CA 1
ATOM 1502 C C . ARG A 1 193 ? -23.974 -1.113 24.735 1.00 64.44 193 ARG A C 1
ATOM 1504 O O . ARG A 1 193 ? -24.111 -1.349 25.934 1.00 64.44 193 ARG A O 1
ATOM 1511 N N . ILE A 1 194 ? -24.157 0.095 24.205 1.00 62.06 194 ILE A N 1
ATOM 1512 C CA . ILE A 1 194 ? -24.534 1.274 25.000 1.00 62.06 194 ILE A CA 1
ATOM 1513 C C . ILE A 1 194 ? -25.907 1.058 25.662 1.00 62.06 194 ILE A C 1
ATOM 1515 O O . ILE A 1 194 ? -26.047 1.273 26.867 1.00 62.06 194 ILE A O 1
ATOM 1519 N N . GLU A 1 195 ? -26.880 0.511 24.931 1.00 66.50 195 GLU A N 1
ATOM 1520 C CA . GLU A 1 195 ? -28.224 0.215 25.451 1.00 66.50 195 GLU A CA 1
ATOM 1521 C C . GLU A 1 195 ? -28.225 -0.913 26.513 1.00 66.50 195 GLU A C 1
ATOM 1523 O O . GLU A 1 195 ? -28.882 -0.830 27.560 1.00 66.50 195 GLU A O 1
ATOM 1528 N N . LEU A 1 196 ? -27.420 -1.964 26.306 1.00 61.31 196 LEU A N 1
ATOM 1529 C CA . LEU A 1 196 ? -27.247 -3.062 27.268 1.00 61.31 196 LEU A CA 1
ATOM 1530 C C . LEU A 1 196 ? -26.566 -2.602 28.566 1.00 61.31 196 LEU A C 1
ATOM 1532 O O . LEU A 1 196 ? -26.957 -3.038 29.659 1.00 61.31 196 LEU A O 1
ATOM 1536 N N . VAL A 1 197 ? -25.573 -1.713 28.458 1.00 67.25 197 VAL A N 1
ATOM 1537 C CA . VAL A 1 197 ? -24.857 -1.140 29.606 1.00 67.25 197 VAL A CA 1
ATOM 1538 C C . VAL A 1 197 ? -25.788 -0.249 30.431 1.00 67.25 197 VAL A C 1
ATOM 1540 O O . VAL A 1 197 ? -25.857 -0.428 31.651 1.00 67.25 197 VAL A O 1
ATOM 1543 N N . GLU A 1 198 ? -26.583 0.624 29.804 1.00 60.22 198 GLU A N 1
ATOM 1544 C CA . GLU A 1 198 ? -27.558 1.460 30.523 1.00 60.22 198 GLU A CA 1
ATOM 1545 C C . GLU A 1 198 ? -28.609 0.625 31.275 1.00 60.22 198 GLU A C 1
ATOM 1547 O O . GLU A 1 198 ? -28.941 0.904 32.438 1.00 60.22 198 GLU A O 1
ATOM 1552 N N . SER A 1 199 ? -29.105 -0.454 30.660 1.00 60.03 199 SER A N 1
ATOM 1553 C CA . SER A 1 199 ? -30.145 -1.283 31.279 1.00 60.03 199 SER A CA 1
ATOM 1554 C C . SER A 1 199 ? -29.624 -2.158 32.432 1.00 60.03 199 SER A C 1
ATOM 1556 O O . SER A 1 199 ? -30.381 -2.442 33.367 1.00 60.03 199 SER A O 1
ATOM 1558 N N . THR A 1 200 ? -28.351 -2.571 32.407 1.00 60.38 200 THR A N 1
ATOM 1559 C CA . THR A 1 200 ? -27.746 -3.429 33.446 1.00 60.38 200 THR A CA 1
ATOM 1560 C C . THR A 1 200 ? -27.262 -2.605 34.638 1.00 60.38 200 THR A C 1
ATOM 1562 O O . THR A 1 200 ? -27.550 -2.941 35.791 1.00 60.38 200 THR A O 1
ATOM 1565 N N . VAL A 1 201 ? -26.599 -1.475 34.378 1.00 66.44 201 VAL A N 1
ATOM 1566 C CA . VAL A 1 201 ? -26.037 -0.610 35.426 1.00 66.44 201 VAL A CA 1
ATOM 1567 C C . VAL A 1 201 ? -27.148 0.086 36.222 1.00 66.44 201 VAL A C 1
ATOM 1569 O O . VAL A 1 201 ? -27.113 0.102 37.454 1.00 66.44 201 VAL A O 1
ATOM 1572 N N . SER A 1 202 ? -28.203 0.574 35.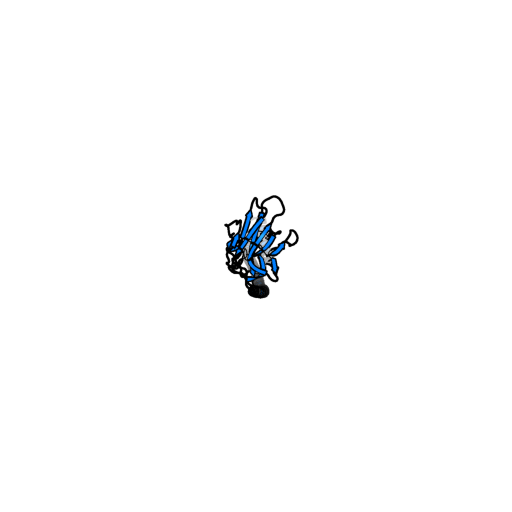558 1.00 64.44 202 SER A N 1
ATOM 1573 C CA . SER A 1 202 ? -29.301 1.284 36.239 1.00 64.44 202 SER A CA 1
ATOM 1574 C C . SER A 1 202 ? -30.176 0.383 37.121 1.00 64.44 202 SER A C 1
ATOM 1576 O O . SER A 1 202 ? -30.748 0.848 38.114 1.00 64.44 202 SER A O 1
ATOM 1578 N N . ARG A 1 203 ? -30.303 -0.909 36.782 1.00 65.00 203 ARG A N 1
ATOM 1579 C CA . ARG A 1 203 ? -30.994 -1.900 37.623 1.00 65.00 203 ARG A CA 1
ATOM 1580 C C . ARG A 1 203 ? -30.162 -2.233 38.861 1.00 65.00 203 ARG A C 1
ATOM 1582 O O . ARG A 1 203 ? -30.710 -2.223 39.961 1.00 65.00 203 ARG A O 1
ATOM 1589 N N . GLY A 1 204 ? -28.852 -2.440 38.707 1.00 71.19 204 GLY A N 1
ATOM 1590 C CA . GLY A 1 204 ? -27.942 -2.698 39.829 1.00 71.19 204 GLY A CA 1
ATOM 1591 C C . GLY A 1 204 ? -27.888 -1.549 40.843 1.00 71.19 204 GLY A C 1
ATOM 1592 O O . GLY A 1 204 ? -28.034 -1.781 42.043 1.00 71.19 204 GLY A O 1
ATOM 1593 N N . ILE A 1 205 ? -27.772 -0.302 40.369 1.00 76.12 205 ILE A N 1
ATOM 1594 C CA . ILE A 1 205 ? -27.726 0.894 41.234 1.00 76.12 205 ILE A CA 1
ATOM 1595 C C . ILE A 1 205 ? -29.007 1.033 42.068 1.00 76.12 205 ILE A C 1
ATOM 1597 O O . ILE A 1 205 ? -28.935 1.317 43.265 1.00 76.12 205 ILE A O 1
ATOM 1601 N N . ARG A 1 206 ? -30.181 0.774 41.472 1.00 73.56 206 ARG A N 1
ATOM 1602 C CA . ARG A 1 206 ? -31.463 0.821 42.191 1.00 73.56 206 ARG A CA 1
ATOM 1603 C C . ARG A 1 206 ? -31.518 -0.201 43.327 1.00 73.56 206 ARG A C 1
ATOM 1605 O O . ARG A 1 206 ? -31.797 0.190 44.457 1.00 73.56 206 ARG A O 1
ATOM 1612 N N . TRP A 1 207 ? -31.161 -1.461 43.073 1.00 75.62 207 TRP A N 1
ATOM 1613 C CA . TRP A 1 207 ? -31.144 -2.501 44.113 1.00 75.62 207 TRP A CA 1
ATOM 1614 C C . TRP A 1 207 ? -30.174 -2.192 45.259 1.00 75.62 207 TRP A C 1
ATOM 1616 O O . TRP A 1 207 ? -30.544 -2.337 46.425 1.00 75.62 207 TRP A O 1
ATOM 1626 N N . ILE A 1 208 ? -28.969 -1.703 44.947 1.00 80.06 208 ILE A N 1
ATOM 1627 C CA . ILE A 1 208 ? -27.979 -1.309 45.963 1.00 80.06 208 ILE A CA 1
ATOM 1628 C C . ILE A 1 208 ? -28.508 -0.138 46.804 1.00 80.06 208 ILE A C 1
ATOM 1630 O O . ILE A 1 208 ? -28.424 -0.178 48.032 1.00 80.06 208 ILE A O 1
ATOM 1634 N N . SER A 1 209 ? -29.109 0.873 46.166 1.00 77.81 209 SER A N 1
ATOM 1635 C CA . SER A 1 209 ? -29.668 2.035 46.869 1.00 77.81 209 SER A CA 1
ATOM 1636 C C . SER A 1 209 ? -30.821 1.658 47.810 1.00 77.81 209 SER A C 1
ATOM 1638 O O . SER A 1 209 ? -30.851 2.105 48.958 1.00 77.81 209 SER A O 1
ATOM 1640 N N . SER A 1 210 ? -31.724 0.770 47.377 1.00 81.06 210 SER A N 1
ATOM 1641 C CA . SER A 1 210 ? -32.823 0.270 48.209 1.00 81.06 210 SER A CA 1
ATOM 1642 C C . SER A 1 210 ? -32.320 -0.583 49.376 1.00 81.06 210 SER A C 1
ATOM 1644 O O . SER A 1 210 ? -32.806 -0.430 50.497 1.00 81.06 210 SER A O 1
ATOM 1646 N N . GLY A 1 211 ? -31.317 -1.438 49.145 1.00 83.38 211 GLY A N 1
ATOM 1647 C CA . GLY A 1 211 ? -30.699 -2.250 50.197 1.00 83.38 211 GLY A CA 1
ATOM 1648 C C . GLY A 1 211 ? -30.009 -1.403 51.270 1.00 83.38 211 GLY A C 1
ATOM 1649 O O . GLY A 1 211 ? -30.240 -1.603 52.464 1.00 83.38 211 GLY A O 1
ATOM 1650 N N . ALA A 1 212 ? -29.222 -0.405 50.853 1.00 85.88 212 ALA A N 1
ATOM 1651 C CA . ALA A 1 212 ? -28.564 0.528 51.767 1.00 85.88 212 ALA A CA 1
ATOM 1652 C C . ALA A 1 212 ? -29.583 1.337 52.590 1.00 85.88 212 ALA A C 1
ATOM 1654 O O . ALA A 1 212 ? -29.438 1.454 53.808 1.00 85.88 212 ALA A O 1
ATOM 1655 N N . GLY A 1 213 ? -30.653 1.829 51.955 1.00 88.81 213 GLY A N 1
ATOM 1656 C CA . GLY A 1 213 ? -31.739 2.529 52.647 1.00 88.81 213 GLY A CA 1
ATOM 1657 C C . GLY A 1 213 ? -32.440 1.659 53.698 1.00 88.81 213 GLY A C 1
ATOM 1658 O O . GLY A 1 213 ? -32.685 2.116 54.816 1.00 88.81 213 GLY A O 1
ATOM 1659 N N . GLY A 1 214 ? -32.698 0.386 53.381 1.00 89.44 214 GLY A N 1
ATOM 1660 C CA . GLY A 1 214 ? -33.289 -0.573 54.319 1.00 89.44 214 GLY A CA 1
ATOM 1661 C C . GLY A 1 214 ? -32.411 -0.840 55.546 1.00 89.44 214 GLY A C 1
ATOM 1662 O O . GLY A 1 214 ? -32.914 -0.857 56.671 1.00 89.44 214 GLY A O 1
ATOM 1663 N N . LEU A 1 215 ? -31.094 -0.978 55.354 1.00 90.25 215 LEU A N 1
ATOM 1664 C CA . LEU A 1 215 ? -30.137 -1.148 56.455 1.00 90.25 215 LEU A CA 1
ATOM 1665 C C . LEU A 1 215 ? -30.109 0.067 57.387 1.00 90.25 215 LEU A C 1
ATOM 1667 O O . LEU A 1 215 ? -30.158 -0.093 58.608 1.00 90.25 215 LEU A O 1
ATOM 1671 N N . VAL A 1 216 ? -30.091 1.279 56.828 1.00 92.62 216 VAL A N 1
ATOM 1672 C CA . VAL A 1 216 ? -30.131 2.516 57.623 1.00 92.62 216 VAL A CA 1
ATOM 1673 C C . VAL A 1 216 ? -31.427 2.599 58.433 1.00 92.62 216 VAL A C 1
ATOM 1675 O O . VAL A 1 216 ? -31.387 2.885 59.632 1.00 92.62 216 VAL A O 1
ATOM 1678 N N . LEU A 1 217 ? -32.573 2.278 57.823 1.00 93.06 217 LEU A N 1
ATOM 1679 C CA . LEU A 1 217 ? -33.864 2.267 58.515 1.00 93.06 217 LEU A CA 1
ATOM 1680 C C . LEU A 1 217 ? -33.881 1.258 59.676 1.00 93.06 217 LEU A C 1
ATOM 1682 O O . LEU A 1 217 ? -34.343 1.584 60.771 1.00 93.06 217 LEU A O 1
ATOM 1686 N N . LEU A 1 218 ? -33.335 0.054 59.471 1.00 93.75 218 LEU A N 1
ATOM 1687 C CA . LEU A 1 218 ? -33.230 -0.971 60.515 1.00 93.75 218 LEU A CA 1
ATOM 1688 C C . LEU A 1 218 ? -32.382 -0.502 61.701 1.00 93.75 218 LEU A C 1
ATOM 1690 O O . LEU A 1 218 ? -32.776 -0.711 62.852 1.00 93.75 218 LEU A O 1
ATOM 1694 N N . VAL A 1 219 ? -31.258 0.171 61.440 1.00 93.50 219 VAL A N 1
ATOM 1695 C CA . VAL A 1 219 ? -30.409 0.747 62.493 1.00 93.50 219 VAL A CA 1
ATOM 1696 C C . VAL A 1 219 ? -31.168 1.820 63.274 1.00 93.50 219 VAL A C 1
ATOM 1698 O O . VAL A 1 219 ? -31.170 1.790 64.506 1.00 93.50 219 VAL A O 1
ATOM 1701 N N . ILE A 1 220 ? -31.873 2.724 62.587 1.00 94.19 220 ILE A N 1
ATOM 1702 C CA . ILE A 1 220 ? -32.675 3.777 63.231 1.00 94.19 220 ILE A CA 1
ATOM 1703 C C . ILE A 1 220 ? -33.761 3.165 64.125 1.00 94.19 220 ILE A C 1
ATOM 1705 O O . ILE A 1 220 ? -33.893 3.551 65.289 1.00 94.19 220 ILE A O 1
ATOM 1709 N N . VAL A 1 221 ? -34.503 2.175 63.620 1.00 94.50 221 VAL A N 1
ATOM 1710 C CA . VAL A 1 221 ? -35.555 1.482 64.382 1.00 94.50 221 VAL A CA 1
ATOM 1711 C C . VAL A 1 221 ? -34.969 0.737 65.584 1.00 94.50 221 VAL A C 1
ATOM 1713 O O . VAL A 1 221 ? -35.543 0.787 66.675 1.00 94.50 221 VAL A O 1
ATOM 1716 N N . SER A 1 222 ? -33.818 0.080 65.418 1.00 93.12 222 SER A N 1
ATOM 1717 C CA . SER A 1 222 ? -33.115 -0.616 66.502 1.00 93.12 222 SER A CA 1
ATOM 1718 C C . SER A 1 222 ? -32.700 0.350 67.617 1.00 93.12 222 SER A C 1
ATOM 1720 O O . SER A 1 222 ? -33.017 0.125 68.788 1.00 93.12 222 SER A O 1
ATOM 1722 N N . LEU A 1 223 ? -32.092 1.487 67.260 1.00 93.50 223 LEU A N 1
ATOM 1723 C CA . LEU A 1 223 ? -31.704 2.528 68.216 1.00 93.50 223 LEU A CA 1
ATOM 1724 C C . LEU A 1 223 ? -32.917 3.150 68.922 1.00 93.50 223 LEU A C 1
ATOM 1726 O O . LEU A 1 223 ? -32.873 3.373 70.133 1.00 93.50 223 LEU A O 1
ATOM 1730 N N . ALA A 1 224 ? -34.009 3.408 68.197 1.00 93.00 224 ALA A N 1
ATOM 1731 C CA . ALA A 1 224 ? -35.240 3.952 68.771 1.00 93.00 224 ALA A CA 1
ATOM 1732 C C . ALA A 1 224 ? -35.874 2.983 69.782 1.00 93.00 224 ALA A C 1
ATOM 1734 O O . ALA A 1 224 ? -36.193 3.381 70.904 1.00 93.00 224 ALA A O 1
ATOM 1735 N N . ARG A 1 225 ? -35.980 1.693 69.430 1.00 92.00 225 ARG A N 1
ATOM 1736 C CA . ARG A 1 225 ? -36.467 0.647 70.346 1.00 92.00 225 ARG A CA 1
ATOM 1737 C C . ARG A 1 225 ? -35.552 0.476 71.556 1.00 92.00 225 ARG A C 1
ATOM 1739 O O . ARG A 1 225 ? -36.053 0.335 72.669 1.00 92.00 225 ARG A O 1
ATOM 1746 N N . GLY A 1 226 ? -34.235 0.533 71.360 1.00 91.25 226 GLY A N 1
ATOM 1747 C CA . GLY A 1 226 ? -33.255 0.476 72.445 1.00 91.25 226 GLY A CA 1
ATOM 1748 C C . GLY A 1 226 ? -33.413 1.634 73.432 1.00 91.25 226 GLY A C 1
ATOM 1749 O O . GLY A 1 226 ? -33.457 1.411 74.639 1.00 91.25 226 GLY A O 1
ATOM 1750 N N . ARG A 1 227 ? -33.585 2.866 72.933 1.00 90.56 227 ARG A N 1
ATOM 1751 C CA . ARG A 1 227 ? -33.872 4.036 73.782 1.00 90.56 227 ARG A CA 1
ATOM 1752 C C . ARG A 1 227 ? -35.198 3.900 74.526 1.00 90.56 227 ARG A C 1
ATOM 1754 O O . ARG A 1 227 ? -35.257 4.241 75.701 1.00 90.56 227 ARG A O 1
ATOM 1761 N N . ALA A 1 228 ? -36.237 3.388 73.867 1.00 88.25 228 ALA A N 1
ATOM 1762 C CA . ALA A 1 228 ? -37.539 3.181 74.495 1.00 88.25 228 ALA A CA 1
ATOM 1763 C C . ALA A 1 228 ? -37.486 2.138 75.625 1.00 88.25 228 ALA A C 1
ATOM 1765 O O . ALA A 1 228 ? -38.091 2.358 76.669 1.00 88.25 228 ALA A O 1
ATOM 1766 N N . ARG A 1 229 ? -36.729 1.042 75.454 1.00 88.88 229 ARG A N 1
ATOM 1767 C CA . ARG A 1 229 ? -36.509 0.041 76.516 1.00 88.88 229 ARG A CA 1
ATOM 1768 C C . ARG A 1 229 ? -35.762 0.634 77.708 1.00 88.88 229 ARG A C 1
ATOM 1770 O O . ARG A 1 229 ? -36.277 0.580 78.813 1.00 88.88 229 ARG A O 1
ATOM 1777 N N . ARG A 1 230 ? -34.643 1.329 77.463 1.00 87.19 230 ARG A N 1
ATOM 1778 C CA . ARG A 1 230 ? -33.855 1.981 78.527 1.00 87.19 230 ARG A CA 1
ATOM 1779 C C . ARG A 1 230 ? -34.672 2.965 79.367 1.00 87.19 230 ARG A C 1
ATOM 1781 O O . ARG A 1 230 ? -34.421 3.091 80.557 1.00 87.19 230 ARG A O 1
ATOM 1788 N N . ARG A 1 231 ? -35.634 3.672 78.759 1.00 85.19 231 ARG A N 1
ATOM 1789 C CA . ARG A 1 231 ? -36.548 4.562 79.495 1.00 85.19 231 ARG A CA 1
ATOM 1790 C C . ARG A 1 231 ? -37.439 3.782 80.461 1.00 85.19 231 ARG A C 1
ATOM 1792 O O . ARG A 1 231 ? -37.524 4.167 81.617 1.00 85.19 231 ARG A O 1
ATOM 1799 N N . LYS A 1 232 ? -38.023 2.668 80.007 1.00 88.56 232 LYS A N 1
ATOM 1800 C CA . LYS A 1 232 ? -38.841 1.792 80.859 1.00 88.56 232 LYS A CA 1
ATOM 1801 C C . LYS A 1 232 ? -38.028 1.171 81.993 1.00 88.56 232 LYS A C 1
ATOM 1803 O O . LYS A 1 232 ? -38.501 1.139 83.121 1.00 88.56 232 LYS A O 1
ATOM 1808 N N . ASP A 1 233 ? -36.803 0.735 81.704 1.00 87.12 233 ASP A N 1
ATOM 1809 C CA . ASP A 1 233 ? -35.920 0.140 82.714 1.00 87.12 233 ASP A CA 1
ATOM 1810 C C . ASP A 1 233 ? -35.537 1.170 83.794 1.00 87.12 233 ASP A C 1
ATOM 1812 O O . ASP A 1 233 ? -35.521 0.850 84.978 1.00 87.12 233 ASP A O 1
ATOM 1816 N N . LEU A 1 234 ? -35.289 2.428 83.404 1.00 86.38 234 LEU A N 1
ATOM 1817 C CA . LEU A 1 234 ? -35.028 3.526 84.343 1.00 86.38 234 LEU A CA 1
ATOM 1818 C C . LEU A 1 234 ? -36.257 3.904 85.173 1.00 86.38 234 LEU A C 1
ATOM 1820 O O . LEU A 1 234 ? -36.112 4.232 86.347 1.00 86.38 234 LEU A O 1
ATOM 1824 N N . GLU A 1 235 ? -37.452 3.877 84.584 1.00 88.06 235 GLU A N 1
ATOM 1825 C CA . GLU A 1 235 ? -38.703 4.112 85.314 1.00 88.06 235 GLU A CA 1
ATOM 1826 C C . GLU A 1 235 ? -38.945 3.016 86.359 1.00 88.06 235 GLU A C 1
ATOM 1828 O O . GLU A 1 235 ? -39.250 3.338 87.507 1.00 88.06 235 GLU A O 1
ATOM 1833 N N . ALA A 1 236 ? -38.722 1.749 85.996 1.00 89.12 236 ALA A N 1
ATOM 1834 C CA . ALA A 1 236 ? -38.825 0.618 86.914 1.00 89.12 236 ALA A CA 1
ATOM 1835 C C . ALA A 1 236 ? -37.784 0.702 88.042 1.00 89.12 236 ALA A C 1
ATOM 1837 O O . ALA A 1 236 ? -38.140 0.581 89.211 1.00 89.12 236 ALA A O 1
ATOM 1838 N N . LEU A 1 237 ? -36.520 0.995 87.709 1.00 84.69 237 LEU A N 1
ATOM 1839 C CA . LEU A 1 237 ? -35.460 1.182 88.703 1.00 84.69 237 LEU A CA 1
ATOM 1840 C C . LEU A 1 237 ? -35.777 2.350 89.642 1.00 84.69 237 LEU A C 1
ATOM 1842 O O . LEU A 1 237 ? -35.577 2.249 90.846 1.00 84.69 237 LEU A O 1
ATOM 1846 N N . ARG A 1 238 ? -36.304 3.458 89.109 1.00 86.25 238 ARG A N 1
ATOM 1847 C CA . ARG A 1 238 ? -36.700 4.616 89.916 1.00 86.25 238 ARG A CA 1
ATOM 1848 C C . ARG A 1 238 ? -37.831 4.271 90.882 1.00 86.25 238 ARG A C 1
ATOM 1850 O O . ARG A 1 238 ? -37.780 4.711 92.024 1.00 86.25 238 ARG A O 1
ATOM 1857 N N . GLN A 1 239 ? -38.842 3.526 90.434 1.00 86.31 239 GLN A N 1
ATOM 1858 C CA . GLN A 1 239 ? -39.940 3.083 91.297 1.00 86.31 239 GLN A CA 1
ATOM 1859 C C . GLN A 1 239 ? -39.450 2.129 92.383 1.00 86.31 239 GLN A C 1
ATOM 1861 O O . GLN A 1 239 ? -39.840 2.282 93.535 1.00 86.31 239 GLN A O 1
ATOM 1866 N N . GLN A 1 240 ? -38.559 1.203 92.032 1.00 84.50 240 GLN A N 1
ATOM 1867 C CA . GLN A 1 240 ? -37.971 0.281 92.995 1.00 84.50 240 GLN A CA 1
ATOM 1868 C C . GLN A 1 240 ? -37.127 1.022 94.037 1.00 84.5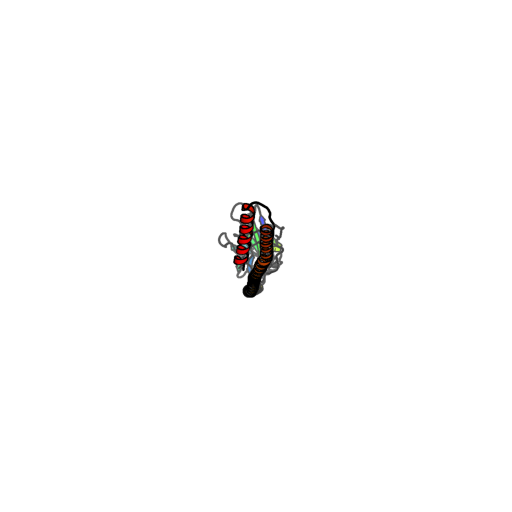0 240 GLN A C 1
ATOM 1870 O O . GLN A 1 240 ? -37.358 0.840 95.221 1.00 84.50 240 GLN A O 1
ATOM 1875 N N . ILE A 1 241 ? -36.234 1.929 93.617 1.00 83.25 241 ILE A N 1
ATOM 1876 C CA . ILE A 1 241 ? -35.453 2.763 94.546 1.00 83.25 241 ILE A CA 1
ATOM 1877 C C . ILE A 1 241 ? -36.380 3.588 95.437 1.00 83.25 241 ILE A C 1
ATOM 1879 O O . ILE A 1 241 ? -36.111 3.720 96.620 1.00 83.25 241 ILE A O 1
ATOM 1883 N N . ALA A 1 242 ? -37.461 4.152 94.894 1.00 84.00 242 ALA A N 1
ATOM 1884 C CA . ALA A 1 242 ? -38.412 4.910 95.699 1.00 84.00 242 ALA A CA 1
ATOM 1885 C C . ALA A 1 242 ? -39.108 4.033 96.754 1.00 84.00 242 ALA A C 1
ATOM 1887 O O . ALA A 1 242 ? -39.307 4.505 97.866 1.00 84.00 242 ALA A O 1
ATOM 1888 N N . SER A 1 243 ? -39.439 2.781 96.421 1.00 82.25 243 SER A N 1
ATOM 1889 C CA . SER A 1 243 ? -40.025 1.815 97.359 1.00 82.25 243 SER A CA 1
ATOM 1890 C C . SER A 1 243 ? -39.020 1.370 98.420 1.00 82.25 243 SER A C 1
ATOM 1892 O O . SER A 1 243 ? -39.308 1.488 99.603 1.00 82.25 243 SER A O 1
ATOM 1894 N N . ASP A 1 244 ? -37.823 0.940 98.011 1.00 83.31 244 ASP A N 1
ATOM 1895 C CA . ASP A 1 244 ? -36.781 0.468 98.932 1.00 83.31 244 ASP A CA 1
ATOM 1896 C C . ASP A 1 244 ? -36.327 1.602 99.864 1.00 83.31 244 ASP A C 1
ATOM 1898 O O . ASP A 1 244 ? -36.134 1.399 101.057 1.00 83.31 244 ASP A O 1
ATOM 1902 N N . LEU A 1 245 ? -36.227 2.834 99.350 1.00 81.44 245 LEU A N 1
ATOM 1903 C CA . LEU A 1 245 ? -35.935 4.009 100.170 1.00 81.44 245 LEU A CA 1
ATOM 1904 C C . LEU A 1 245 ? -37.064 4.300 101.165 1.00 81.44 245 LEU A C 1
ATOM 1906 O O . LEU A 1 245 ? -36.780 4.698 102.293 1.00 81.44 245 LEU A O 1
ATOM 1910 N N . HIS A 1 246 ? -38.324 4.135 100.752 1.00 82.12 246 HIS A N 1
ATOM 1911 C CA . HIS A 1 246 ? -39.480 4.332 101.624 1.00 82.12 246 HIS A CA 1
ATOM 1912 C C . HIS A 1 246 ? -39.484 3.316 102.775 1.00 82.12 246 HIS A C 1
ATOM 1914 O O . HIS A 1 246 ? -39.694 3.706 103.924 1.00 82.12 246 HIS A O 1
ATOM 1920 N N . ASP A 1 247 ? -39.163 2.054 102.488 1.00 82.25 247 ASP A N 1
ATOM 1921 C CA . ASP A 1 247 ? -39.165 0.978 103.477 1.00 82.25 247 ASP A CA 1
ATOM 1922 C C . ASP A 1 247 ? -37.932 1.035 104.400 1.00 82.25 247 ASP A C 1
ATOM 1924 O O . ASP A 1 247 ? -38.090 1.113 105.622 1.00 82.25 247 ASP A O 1
ATOM 1928 N N . ASP A 1 248 ? -36.711 1.088 103.849 1.00 81.62 248 ASP A N 1
ATOM 1929 C CA . ASP A 1 248 ? -35.466 1.015 104.634 1.00 81.62 248 ASP A CA 1
ATOM 1930 C C . ASP A 1 248 ? -35.214 2.280 105.469 1.00 81.62 248 ASP A C 1
ATOM 1932 O O . ASP A 1 248 ? -34.772 2.202 106.621 1.00 81.62 248 ASP A O 1
ATOM 1936 N N . ILE A 1 249 ? -35.474 3.477 104.922 1.00 83.94 249 ILE A N 1
ATOM 1937 C CA . ILE A 1 249 ? -35.332 4.719 105.703 1.00 83.94 249 ILE A CA 1
ATOM 1938 C C . ILE A 1 249 ? -36.491 4.850 106.692 1.00 83.94 249 ILE A C 1
ATOM 1940 O O . ILE A 1 249 ? -36.264 5.254 107.835 1.00 83.94 249 ILE A O 1
ATOM 1944 N N . GLY A 1 250 ? -37.705 4.457 106.296 1.00 79.81 250 GLY A N 1
ATOM 1945 C CA . GLY A 1 250 ? -38.879 4.483 107.166 1.00 79.81 250 GLY A CA 1
ATOM 1946 C C . GLY A 1 250 ? -38.713 3.605 108.408 1.00 79.81 250 GLY A C 1
ATOM 1947 O O . GLY A 1 250 ? -38.956 4.067 109.530 1.00 79.81 250 GLY A O 1
ATOM 1948 N N . SER A 1 251 ? -38.234 2.367 108.246 1.00 84.06 251 SER A N 1
ATOM 1949 C CA . SER A 1 251 ? -38.006 1.451 109.372 1.00 84.06 251 SER A CA 1
ATOM 1950 C C . SER A 1 251 ? -36.850 1.896 110.272 1.00 84.06 251 SER A C 1
ATOM 1952 O O . SER A 1 251 ? -36.946 1.784 111.498 1.00 84.06 251 SER A O 1
ATOM 1954 N N . ASN A 1 252 ? -35.770 2.435 109.693 1.00 86.50 252 ASN A N 1
ATOM 1955 C CA . ASN A 1 252 ? -34.618 2.919 110.457 1.00 86.50 252 ASN A CA 1
ATOM 1956 C C . ASN A 1 252 ? -34.957 4.177 111.267 1.00 86.50 252 ASN A C 1
ATOM 1958 O O . ASN A 1 252 ? -34.630 4.236 112.451 1.00 86.50 252 ASN A O 1
ATOM 1962 N N . LEU A 1 253 ? -35.664 5.150 110.682 1.00 87.25 253 LEU A N 1
ATOM 1963 C CA . LEU A 1 253 ? -36.121 6.343 111.406 1.00 87.25 253 LEU A CA 1
ATOM 1964 C C . LEU A 1 253 ? -37.118 5.992 112.512 1.00 87.25 253 LEU A C 1
ATOM 1966 O O . LEU A 1 253 ? -37.009 6.529 113.610 1.00 87.25 253 LEU A O 1
ATOM 1970 N N . SER A 1 254 ? -38.023 5.042 112.262 1.00 83.44 254 SER A N 1
ATOM 1971 C CA . SER A 1 254 ? -38.944 4.545 113.293 1.00 83.44 254 SER A CA 1
ATOM 1972 C C . SER A 1 254 ? -38.192 3.861 114.441 1.00 83.44 254 SER A C 1
ATOM 1974 O O . SER A 1 254 ? -38.521 4.062 115.606 1.00 83.44 254 SER A O 1
ATOM 1976 N N . SER A 1 255 ? -37.135 3.100 114.136 1.00 86.31 255 SER A N 1
ATOM 1977 C CA . SER A 1 255 ? -36.271 2.492 115.158 1.00 86.31 255 SER A CA 1
ATOM 1978 C C . SER A 1 255 ? -35.507 3.546 115.965 1.00 86.31 255 SER A C 1
ATOM 1980 O O . SER A 1 255 ? -35.414 3.426 117.184 1.00 86.31 255 SER A O 1
ATOM 1982 N N . ILE A 1 256 ? -35.004 4.602 115.314 1.00 85.75 256 ILE A N 1
ATOM 1983 C CA . ILE A 1 256 ? -34.352 5.741 115.984 1.00 85.75 256 ILE A CA 1
ATOM 1984 C C . ILE A 1 256 ? -35.349 6.474 116.891 1.00 85.75 256 ILE A C 1
ATOM 1986 O O . ILE A 1 256 ? -35.008 6.780 118.030 1.00 85.75 256 ILE A O 1
ATOM 1990 N N . ALA A 1 257 ? -36.579 6.707 116.427 1.00 84.81 257 ALA A N 1
ATOM 1991 C CA . ALA A 1 257 ? -37.634 7.337 117.219 1.00 84.81 257 ALA A CA 1
ATOM 1992 C C . ALA A 1 257 ? -38.002 6.497 118.456 1.00 84.81 257 ALA A C 1
ATOM 1994 O O . ALA A 1 257 ? -38.094 7.041 119.556 1.00 84.81 257 ALA A O 1
ATOM 1995 N N . LEU A 1 258 ? -38.132 5.173 118.300 1.00 82.31 258 LEU A N 1
ATOM 1996 C CA . LEU A 1 258 ? -38.403 4.246 119.406 1.00 82.31 258 LEU A CA 1
ATOM 1997 C C . LEU A 1 258 ? -37.249 4.183 120.415 1.00 82.31 258 LEU A C 1
ATOM 1999 O O . LEU A 1 258 ? -37.493 4.205 121.618 1.00 82.31 258 LEU A O 1
ATOM 2003 N N . LEU A 1 259 ? -35.997 4.127 119.950 1.00 83.50 259 LEU A N 1
ATOM 2004 C CA . LEU A 1 259 ? -34.820 4.131 120.828 1.00 83.50 259 LEU A CA 1
ATOM 2005 C C . LEU A 1 259 ? -34.669 5.460 121.575 1.00 83.50 259 LEU A C 1
ATOM 2007 O O . LEU A 1 259 ? -34.343 5.455 122.761 1.00 83.50 259 LEU A O 1
ATOM 2011 N N . ALA A 1 260 ? -34.935 6.585 120.910 1.00 84.44 260 ALA A N 1
ATOM 2012 C CA . ALA A 1 260 ? -34.936 7.900 121.541 1.00 84.44 260 ALA A CA 1
ATOM 2013 C C . ALA A 1 260 ? -36.060 8.027 122.587 1.00 84.44 260 ALA A C 1
ATOM 2015 O O . ALA A 1 260 ? -35.836 8.580 123.663 1.00 84.44 260 ALA A O 1
ATOM 2016 N N . GLU A 1 261 ? -37.241 7.456 122.320 1.00 80.56 261 GLU A N 1
ATOM 2017 C CA . GLU A 1 261 ? -38.354 7.387 123.274 1.00 80.56 261 GLU A CA 1
ATOM 2018 C C . GLU A 1 261 ? -38.019 6.530 124.500 1.00 80.56 261 GLU A C 1
ATOM 2020 O O . GLU A 1 261 ? -38.143 7.013 125.627 1.00 80.56 261 GLU A O 1
ATOM 2025 N N . LEU A 1 262 ? -37.523 5.306 124.294 1.00 78.56 262 LEU A N 1
ATOM 2026 C CA . LEU A 1 262 ? -37.060 4.423 125.370 1.00 78.56 262 LEU A CA 1
ATOM 2027 C C . LEU A 1 262 ? -35.977 5.107 126.214 1.00 78.56 262 LEU A C 1
ATOM 2029 O O . LEU A 1 262 ? -36.135 5.219 127.428 1.00 78.56 262 LEU A O 1
ATOM 2033 N N . GLY A 1 263 ? -34.952 5.677 125.573 1.00 75.81 263 GLY A N 1
ATOM 2034 C CA . GLY A 1 263 ? -33.887 6.418 126.253 1.00 75.81 263 GLY A CA 1
ATOM 2035 C C . GLY A 1 263 ? -34.397 7.621 127.052 1.00 75.81 263 GLY A C 1
ATOM 2036 O O . GLY A 1 263 ? -33.967 7.831 128.182 1.00 75.81 263 GLY A O 1
ATOM 2037 N N . SER A 1 264 ? -35.370 8.375 126.528 1.00 73.88 264 SER A N 1
ATOM 2038 C CA . SER A 1 264 ? -35.979 9.495 127.263 1.00 73.88 264 SER A CA 1
ATOM 2039 C C . SER A 1 264 ? -36.769 9.044 128.501 1.00 73.88 264 SER A C 1
ATOM 2041 O O . SER A 1 264 ? -36.810 9.765 129.500 1.00 73.88 264 SER A O 1
ATOM 2043 N N . SER A 1 265 ? -37.369 7.847 128.450 1.00 70.56 265 SER A N 1
ATOM 2044 C CA . SER A 1 265 ? -38.197 7.290 129.526 1.00 70.56 265 SER A CA 1
ATOM 2045 C C . SER A 1 265 ? -37.394 6.616 130.644 1.00 70.56 265 SER A C 1
ATOM 2047 O O . SER A 1 265 ? -37.850 6.594 131.786 1.00 70.56 265 SER A O 1
ATOM 2049 N N . GLU A 1 266 ? -36.199 6.105 130.329 1.00 65.44 266 GLU A N 1
ATOM 2050 C CA . GLU A 1 266 ? -35.386 5.268 131.226 1.00 65.44 266 GLU A CA 1
ATOM 2051 C C . GLU A 1 266 ? -34.110 5.964 131.744 1.00 65.44 266 GLU A C 1
ATOM 2053 O O . GLU A 1 266 ? -33.457 5.452 132.651 1.00 65.44 266 GLU A O 1
ATOM 2058 N N . ALA A 1 267 ? -33.749 7.140 131.216 1.00 59.97 267 ALA A N 1
ATOM 2059 C CA . ALA A 1 267 ? -32.549 7.866 131.635 1.00 59.97 267 ALA A CA 1
ATOM 2060 C C . ALA A 1 267 ? -32.711 8.574 132.997 1.00 59.97 267 ALA A C 1
ATOM 2062 O O . ALA A 1 267 ? -33.638 9.370 133.185 1.00 59.97 267 ALA A O 1
ATOM 2063 N N . ASP A 1 268 ? -31.748 8.336 133.896 1.00 62.19 268 ASP A N 1
ATOM 2064 C CA . ASP A 1 268 ? -31.498 9.045 135.170 1.00 62.19 268 ASP A CA 1
ATOM 2065 C C . ASP A 1 268 ? -30.404 10.135 134.980 1.00 62.19 268 ASP A C 1
ATOM 2067 O O . ASP A 1 268 ? -29.580 10.408 135.852 1.00 62.19 268 ASP A O 1
ATOM 2071 N N . GLU A 1 269 ? -30.349 10.709 133.769 1.00 58.38 269 GLU A N 1
ATOM 2072 C CA . GLU A 1 269 ? -29.355 11.681 133.281 1.00 58.38 269 GLU A CA 1
ATOM 2073 C C . GLU A 1 269 ? -29.946 13.111 133.176 1.00 58.38 269 GLU A C 1
ATOM 2075 O O . GLU A 1 269 ? -31.168 13.257 133.097 1.00 58.38 269 GLU A O 1
ATOM 2080 N N . PRO A 1 270 ? -29.114 14.182 133.205 1.00 64.31 270 PRO A N 1
ATOM 2081 C CA . PRO A 1 270 ? -29.551 15.584 133.324 1.00 64.31 270 PRO A CA 1
ATOM 2082 C C . PRO A 1 270 ? -30.575 16.025 132.266 1.00 64.31 270 PRO A C 1
ATOM 2084 O O . PRO A 1 270 ? -30.501 15.594 131.118 1.00 64.31 270 PRO A O 1
ATOM 2087 N N . ASP A 1 271 ? -31.470 16.955 132.635 1.00 69.75 271 ASP A N 1
ATOM 2088 C CA . ASP A 1 271 ? -32.615 17.433 131.827 1.00 69.75 271 ASP A CA 1
ATOM 2089 C C . ASP A 1 271 ? -32.277 17.758 130.355 1.00 69.75 271 ASP A C 1
ATOM 2091 O O . ASP A 1 271 ? -33.091 17.511 129.466 1.00 69.75 271 ASP A O 1
ATOM 2095 N N . LEU A 1 272 ? -31.051 18.227 130.081 1.00 70.88 272 LEU A N 1
ATOM 2096 C CA . LEU A 1 272 ? -30.549 18.506 128.730 1.00 70.88 272 LEU A CA 1
ATOM 2097 C C . LEU A 1 272 ? -30.552 17.271 127.800 1.00 70.88 272 LEU A C 1
ATOM 2099 O O . LEU A 1 272 ? -30.851 17.394 126.618 1.00 70.88 272 LEU A O 1
ATOM 2103 N N . VAL A 1 273 ? -30.230 16.074 128.309 1.00 74.19 273 VAL A N 1
ATOM 2104 C CA . VAL A 1 273 ? -30.161 14.835 127.503 1.00 74.19 273 VAL A CA 1
ATOM 2105 C C . VAL A 1 273 ? -31.563 14.351 127.126 1.00 74.19 273 VAL A C 1
ATOM 2107 O O . VAL A 1 273 ? -31.785 13.871 126.013 1.00 74.19 273 VAL A O 1
ATOM 2110 N N . ARG A 1 274 ? -32.540 14.524 128.024 1.00 74.94 274 ARG A N 1
ATOM 2111 C CA . ARG A 1 274 ? -33.950 14.226 127.732 1.00 74.94 274 ARG A CA 1
ATOM 2112 C C . ARG A 1 274 ? -34.527 15.165 126.679 1.00 74.94 274 ARG A C 1
ATOM 2114 O O . ARG A 1 274 ? -35.287 14.708 125.824 1.00 74.94 274 ARG A O 1
ATOM 2121 N N . GLU A 1 275 ? -34.174 16.447 126.733 1.00 77.94 275 GLU A N 1
ATOM 2122 C CA . GLU A 1 275 ? -34.598 17.436 125.739 1.00 77.94 275 GLU A CA 1
ATOM 2123 C C . GLU A 1 275 ? -34.083 17.070 124.334 1.00 77.94 275 GLU A C 1
ATOM 2125 O O . GLU A 1 275 ? -34.882 16.950 123.404 1.00 77.94 275 GLU A O 1
ATOM 2130 N N . GLU A 1 276 ? -32.792 16.748 124.208 1.00 78.06 276 GLU A N 1
ATOM 2131 C CA . GLU A 1 276 ? -32.157 16.328 122.946 1.00 78.06 276 GLU A CA 1
ATOM 2132 C C . GLU A 1 276 ? -32.747 15.019 122.382 1.00 78.06 276 GLU A C 1
ATOM 2134 O O . GLU A 1 276 ? -33.071 14.933 121.196 1.00 78.06 276 GLU A O 1
ATOM 2139 N N . LEU A 1 277 ? -32.974 13.994 123.216 1.00 81.69 277 LEU A N 1
ATOM 2140 C CA . LEU A 1 277 ? -33.606 12.739 122.770 1.00 81.69 277 LEU A CA 1
ATOM 2141 C C . LEU A 1 277 ? -35.055 12.954 122.305 1.00 81.69 277 LEU A C 1
ATOM 2143 O O . LEU A 1 277 ? -35.496 12.363 121.315 1.00 81.69 277 LEU A O 1
ATOM 2147 N N . THR A 1 278 ? -35.786 13.847 122.973 1.00 82.50 278 THR A N 1
ATOM 2148 C CA . THR A 1 278 ? -37.144 14.224 122.564 1.00 82.50 278 THR A CA 1
ATOM 2149 C C . THR A 1 278 ? -37.127 14.968 121.226 1.00 82.50 278 THR A C 1
ATOM 2151 O O . THR A 1 278 ? -37.999 14.750 120.377 1.00 82.50 278 THR A O 1
ATOM 2154 N N . GLU A 1 279 ? -36.120 15.810 120.990 1.00 81.38 279 GLU A N 1
ATOM 2155 C CA . GLU A 1 279 ? -35.941 16.498 119.714 1.00 81.38 279 GLU A CA 1
ATOM 2156 C C . GLU A 1 279 ? -35.553 15.541 118.572 1.00 81.38 279 GLU A C 1
ATOM 2158 O O . GLU A 1 279 ? -36.110 15.660 117.471 1.00 81.38 279 GLU A O 1
ATOM 2163 N N . ILE A 1 280 ? -34.692 14.547 118.828 1.00 84.94 280 ILE A N 1
ATOM 2164 C CA . ILE A 1 280 ? -34.340 13.485 117.866 1.00 84.94 280 ILE A CA 1
ATOM 2165 C C . ILE A 1 280 ? -35.584 12.689 117.464 1.00 84.94 280 ILE A C 1
ATOM 2167 O O . ILE A 1 280 ? -35.839 12.525 116.268 1.00 84.94 280 ILE A O 1
ATOM 2171 N N . LYS A 1 281 ? -36.401 12.263 118.437 1.00 85.12 281 LYS A N 1
ATOM 2172 C CA . LYS A 1 281 ? -37.674 11.573 118.175 1.00 85.12 281 LYS A CA 1
ATOM 2173 C C . LYS A 1 281 ? -38.596 12.423 117.302 1.00 85.12 281 LYS A C 1
ATOM 2175 O O . LYS A 1 281 ? -39.043 11.985 116.246 1.00 85.12 281 LYS A O 1
ATOM 2180 N N . ARG A 1 282 ? -38.833 13.674 117.708 1.00 85.44 282 ARG A N 1
ATOM 2181 C CA . ARG A 1 282 ? -39.718 14.599 116.987 1.00 85.44 282 ARG A CA 1
ATOM 2182 C C . ARG A 1 282 ? -39.246 14.847 115.553 1.00 85.44 282 ARG A C 1
ATOM 2184 O O . ARG A 1 282 ? -40.072 15.016 114.657 1.00 85.44 282 ARG A O 1
ATOM 2191 N N . THR A 1 283 ? -37.934 14.914 115.338 1.00 85.25 283 THR A N 1
ATOM 2192 C CA . THR A 1 283 ? -37.350 15.105 114.005 1.00 85.25 283 THR A CA 1
ATOM 2193 C C . THR A 1 283 ? -37.521 13.852 113.155 1.00 85.25 283 THR A C 1
ATOM 2195 O O . THR A 1 283 ? -37.990 13.968 112.026 1.00 85.25 283 THR A O 1
ATOM 2198 N N . ALA A 1 284 ? -37.243 12.666 113.706 1.00 87.19 284 ALA A N 1
ATOM 2199 C CA . ALA A 1 284 ? -37.455 11.395 113.019 1.00 87.19 284 ALA A CA 1
ATOM 2200 C C . ALA A 1 284 ? -38.928 11.192 112.613 1.00 87.19 284 ALA A C 1
ATOM 2202 O O . ALA A 1 284 ? -39.192 10.908 111.445 1.00 87.19 284 ALA A O 1
ATOM 2203 N N . ASP A 1 285 ? -39.881 11.443 113.517 1.00 83.62 285 ASP A N 1
ATOM 2204 C CA . ASP A 1 285 ? -41.322 11.331 113.239 1.00 83.62 285 ASP A CA 1
ATOM 2205 C C . ASP A 1 285 ? -41.770 12.292 112.127 1.00 83.62 285 ASP A C 1
ATOM 2207 O O . ASP A 1 285 ? -42.466 11.894 111.191 1.00 83.62 285 ASP A O 1
ATOM 2211 N N . LYS A 1 286 ? -41.313 13.551 112.171 1.00 84.00 286 LYS A N 1
ATOM 2212 C CA . LYS A 1 286 ? -41.604 14.536 111.116 1.00 84.00 286 LYS A CA 1
ATOM 2213 C C . LYS A 1 286 ? -41.009 14.144 109.767 1.00 84.00 286 LYS A C 1
ATOM 2215 O O . LYS A 1 286 ? -41.640 14.370 108.736 1.00 84.00 286 LYS A O 1
ATOM 2220 N N . THR A 1 287 ? -39.797 13.589 109.754 1.00 83.62 287 THR A N 1
ATOM 2221 C CA . THR A 1 287 ? -39.167 13.114 108.519 1.00 83.62 287 THR A CA 1
ATOM 2222 C C . THR A 1 287 ? -39.951 11.939 107.934 1.00 83.62 287 THR A C 1
ATOM 2224 O O . THR A 1 287 ? -40.261 11.979 106.745 1.00 83.62 287 THR A O 1
ATOM 2227 N N . VAL A 1 288 ? -40.365 10.967 108.756 1.00 82.75 288 VAL A N 1
ATOM 2228 C CA . VAL A 1 288 ? -41.213 9.837 108.326 1.00 82.75 288 VAL A CA 1
ATOM 2229 C C . VAL A 1 288 ? -42.557 10.323 107.773 1.00 82.75 288 VAL A C 1
ATOM 2231 O O . VAL A 1 288 ? -42.986 9.859 106.719 1.00 82.75 288 VAL A O 1
ATOM 2234 N N . GLU A 1 289 ? -43.197 11.295 108.425 1.00 80.38 289 GLU A N 1
ATOM 2235 C CA . GLU A 1 289 ? -44.473 11.864 107.970 1.00 80.38 289 GLU A CA 1
ATOM 2236 C C . GLU A 1 289 ? -44.344 12.598 106.624 1.00 80.38 289 GLU A C 1
ATOM 2238 O O . GLU A 1 289 ? -45.231 12.494 105.784 1.00 80.38 289 GLU A O 1
ATOM 2243 N N . SER A 1 290 ? -43.219 13.278 106.373 1.00 75.62 290 SER A N 1
ATOM 2244 C CA . SER A 1 290 ? -42.958 13.958 105.092 1.00 75.62 290 SER A CA 1
ATOM 2245 C C . SER A 1 290 ? -42.551 13.035 103.932 1.00 75.62 290 SER A C 1
ATOM 2247 O O . SER A 1 290 ? -42.536 13.478 102.783 1.00 75.62 290 SER A O 1
ATOM 2249 N N . MET A 1 291 ? -42.195 11.776 104.218 1.00 70.12 291 MET A N 1
ATOM 2250 C CA . MET A 1 291 ? -41.844 10.751 103.218 1.00 70.12 291 MET A CA 1
ATOM 2251 C C . MET A 1 291 ? -43.045 9.898 102.777 1.00 70.12 291 MET A C 1
ATOM 2253 O O . MET A 1 291 ? -42.890 9.042 101.901 1.00 70.12 291 MET A O 1
ATOM 2257 N N . ARG A 1 292 ? -44.212 10.111 103.390 1.00 63.28 292 ARG A N 1
ATOM 2258 C CA . ARG A 1 292 ? -45.469 9.400 103.145 1.00 63.28 292 ARG A CA 1
ATOM 2259 C C . ARG A 1 292 ? -46.379 10.179 102.199 1.00 63.28 292 ARG A C 1
ATOM 2261 O O . ARG A 1 292 ? -47.074 9.509 101.404 1.00 63.28 292 ARG A O 1
#

Foldseek 3Di:
DFFLFDDAWDLFQAWKFKFWDDQKKKKKFFLVDKDWWFKKKFFQGQAPPPPPFSLPQAFQFKWKWAAQDPVCDVTDTQDGGDHPRDDRQGRHIDMGTGPGDIHGMMMIMGGDDDDTMRMHGTQAMFTDDPQDGSRAQTDMDIPGTPDDPRHDRSSRRPQAHSTGGRDRPVVSVVVVVVVVVVVVVVVVVVVVVVVVCVVVVVVVVVVVVVVVVVVVVVVVVVVVVVVVVVVVVVVVVVVVCLVCCLPVLLVVLVVLLVVLVVCLVPDPDDPVSNVVSVVSNVVSVVVNVVSD

Sequence (292 aa):
LGYPAGLEESKSLGYRCDSKKASSRWVQIDLEESMPISEIRLIPANPPGAVPDPTLEFPQQFRVEISDSPDMRQADPVVKVVPGQLPKPGNNAVIFPIPNGYGRYVRLTVERRNEGPLSFALAEMQVFSENQNVALGKKVTAEESADGNGWSRKALVDGFGSRNRLSGFPEWISSLSKRGELIREWGENEQQRIELVESTVSRGIRWISSGAGGLVLLVIVSLARGRARRRKDLEALRQQIASDLHDDIGSNLSSIALLAELGSSEADEPDLVREELTEIKRTADKTVESMR

Radius of gyration: 55.77 Å; chains: 1; bounding box: 73×32×167 Å